Protein 2MXQ (pdb70)

InterPro domains:
  IPR002366 Alpha-defensin, N-terminal [PF00879] (1-51)
  IPR002366 Alpha-defensin, N-terminal [SM01418] (1-51)
  IPR006081 Alpha-defensin, C-terminal [PF00323] (66-96)
  IPR016327 Alpha-defensin [PIRSF001875] (1-97)
  IPR016327 Alpha-defensin [PTHR11876] (1-98)

Sequence (34 aa):
SCTCRRAWICRWGERHSGKCIDQKGSTYRLCCRRSCTCRRAWICRWGERHSGKCIDQKGSTYRLCCRRSCTCRRAWICRWGERHSGKCIDQKGSTYRLCCRRSCTCRRAWICRWGERHSGKCIDQKGSTYRLCCRRSCTCRRAWICRWGERHSGKCIDQKGSTYRLCCRRSCTCRRAWICRWGERHSGKCIDQKGSTYRLCCRRSCTCRRAWICRWGERHSGKCIDQKGSTYRLCCRRSCTCRRAWICRWGERHSGKCIDQKGSTYRLCCRRSCTCRRAWICRWGERHSGKCIDQKGSTYRLCCRRSCTCRRAWICRWGERHSGKCIDQKGSTYRLCCRR

B-factor: mean 36.86, std 23.29, range [0.04, 75.45]

Solvent-accessible surface area: 3123 Å² total; per-residue (Å²): 55,72,28,51,48,159,34,231,115,26,142,235,76,25,130,108,68,26,117,38,170,139,54,161,14,94,115,38,130,4,4,12,177,229

Organism: Equus caballus (NCBI:txid9796)

Secondary structure (DSSP, 8-state):
--S---SSS-SSS-B-----TTTT-SS----B--

Structure (mmCIF, N/CA/C/O backbone):
data_2MXQ
#
_entry.id   2MXQ
#
loop_
_atom_site.group_PDB
_atom_site.id
_atom_site.type_symbol
_atom_site.label_atom_id
_atom_site.label_alt_id
_atom_site.label_comp_id
_atom_site.label_asym_id
_atom_site.label_entity_id
_atom_site.label_seq_id
_atom_site.pdbx_PDB_ins_code
_atom_site.Cartn_x
_atom_site.Cartn_y
_atom_site.Cartn_z
_atom_site.occupancy
_atom_site.B_iso_or_equiv
_atom_site.auth_seq_id
_atom_site.auth_comp_id
_atom_site.auth_asym_id
_atom_site.auth_atom_id
_atom_site.pdbx_PDB_model_num
ATOM 1 N N . SER A 1 1 ? 1.329 0.000 0.000 1.00 2.00 1 SER A N 1
ATOM 2 C CA . SER A 1 1 ? 2.094 0.002 -1.242 1.00 34.22 1 SER A CA 1
ATOM 3 C C . SER A 1 1 ? 1.216 -0.406 -2.421 1.00 35.32 1 SER A C 1
ATOM 4 O O . SER A 1 1 ? 1.711 -0.868 -3.449 1.00 45.00 1 SER A O 1
ATOM 12 N N . CYS A 1 2 ? -0.093 -0.233 -2.264 1.00 45.21 2 CYS A N 1
ATOM 13 C CA . CYS A 1 2 ? -1.042 -0.583 -3.314 1.00 10.44 2 CYS A CA 1
ATOM 14 C C . CYS A 1 2 ? -2.102 0.504 -3.472 1.00 60.43 2 CYS A C 1
ATOM 15 O O . CYS A 1 2 ? -3.126 0.298 -4.125 1.00 43.03 2 CYS A O 1
ATOM 22 N N . THR A 1 3 ? -1.849 1.662 -2.870 1.00 73.24 3 THR A N 1
ATOM 23 C CA . THR A 1 3 ? -2.781 2.780 -2.944 1.00 3.44 3 THR A CA 1
ATOM 24 C C . THR A 1 3 ? -2.090 4.095 -2.598 1.00 30.52 3 THR A C 1
ATOM 25 O O . THR A 1 3 ? -2.163 4.566 -1.463 1.00 10.33 3 THR A O 1
ATOM 36 N N . CYS A 1 4 ? -1.420 4.683 -3.583 1.00 61.51 4 CYS A N 1
ATOM 37 C CA . CYS A 1 4 ? -0.716 5.943 -3.384 1.00 3.33 4 CYS A CA 1
ATOM 38 C C . CYS A 1 4 ? -1.676 7.036 -2.921 1.00 61.54 4 CYS A C 1
ATOM 39 O O . CYS A 1 4 ? -2.364 7.655 -3.732 1.00 51.45 4 CYS A O 1
ATOM 46 N N . ARG A 1 5 ? -1.716 7.265 -1.613 1.00 50.40 5 ARG A N 1
ATOM 47 C CA . ARG A 1 5 ? -2.592 8.282 -1.042 1.00 61.54 5 ARG A CA 1
ATOM 48 C C . ARG A 1 5 ? -1.858 9.099 0.017 1.00 74.01 5 ARG A C 1
ATOM 49 O O . ARG A 1 5 ? -0.887 8.633 0.612 1.00 65.11 5 ARG A O 1
ATOM 70 N N . ARG A 1 6 ? -2.330 10.320 0.246 1.00 12.04 6 ARG A N 1
ATOM 71 C CA . ARG A 1 6 ? -1.718 11.203 1.232 1.00 33.22 6 ARG A CA 1
ATOM 72 C C . ARG A 1 6 ? -2.720 11.580 2.320 1.00 42.53 6 ARG A C 1
ATOM 73 O O . ARG A 1 6 ? -3.548 12.471 2.132 1.00 11.12 6 ARG A O 1
ATOM 94 N N . ALA A 1 7 ? -2.638 10.896 3.456 1.00 5.51 7 ALA A N 1
ATOM 95 C CA . ALA A 1 7 ? -3.535 11.161 4.574 1.00 51.03 7 ALA A CA 1
ATOM 96 C C . ALA A 1 7 ? -3.112 10.381 5.814 1.00 73.01 7 ALA A C 1
ATOM 97 O O . ALA A 1 7 ? -2.496 9.320 5.711 1.00 13.22 7 ALA A O 1
ATOM 104 N N . TRP A 1 8 ? -3.446 10.913 6.984 1.00 52.21 8 TRP A N 1
ATOM 105 C CA . TRP A 1 8 ? -3.100 10.266 8.244 1.00 1.24 8 TRP A CA 1
ATOM 106 C C . TRP A 1 8 ? -3.718 8.875 8.330 1.00 10.10 8 TRP A C 1
ATOM 107 O O . TRP A 1 8 ? -3.261 8.030 9.100 1.00 72.41 8 TRP A O 1
ATOM 128 N N . ILE A 1 9 ? -4.758 8.644 7.536 1.00 42.44 9 ILE A N 1
ATOM 129 C CA . ILE A 1 9 ? -5.437 7.355 7.522 1.00 64.42 9 ILE A CA 1
ATOM 130 C C . ILE A 1 9 ? -5.410 6.734 6.129 1.00 1.21 9 ILE A C 1
ATOM 131 O O . ILE A 1 9 ? -4.898 7.331 5.181 1.00 14.02 9 ILE A O 1
ATOM 147 N N . CYS A 1 10 ? -5.966 5.533 6.012 1.00 63.12 10 CYS A N 1
ATOM 148 C CA . CYS A 1 10 ? -6.008 4.831 4.735 1.00 63.41 10 CYS A CA 1
ATOM 149 C C . CYS A 1 10 ? -7.422 4.349 4.425 1.00 32.13 10 CYS A C 1
ATOM 150 O O . CYS A 1 10 ? -8.379 4.722 5.105 1.00 43.35 10 CYS A O 1
ATOM 157 N N . ARG A 1 11 ? -7.546 3.518 3.396 1.00 71.42 11 ARG A N 1
ATOM 158 C CA . ARG A 1 11 ? -8.843 2.985 2.995 1.00 0.44 11 ARG A CA 1
ATOM 159 C C . ARG A 1 11 ? -9.507 2.244 4.152 1.00 11.20 11 ARG A C 1
ATOM 160 O O . ARG A 1 11 ? -10.448 2.747 4.766 1.00 50.42 11 ARG A O 1
ATOM 181 N N . TRP A 1 12 ? -9.011 1.047 4.443 1.00 73.03 12 TRP A N 1
ATOM 182 C CA . TRP A 1 12 ? -9.557 0.236 5.525 1.00 11.23 12 TRP A CA 1
ATOM 183 C C . TRP A 1 12 ? -8.629 -0.928 5.855 1.00 1.52 12 TRP A C 1
ATOM 184 O O . TRP A 1 12 ? -8.411 -1.813 5.030 1.00 73.42 12 TRP A O 1
ATOM 205 N N . GLY A 1 13 ? -8.084 -0.919 7.068 1.00 21.20 13 GLY A N 1
ATOM 206 C CA . GLY A 1 13 ? -7.185 -1.980 7.485 1.00 54.22 13 GLY A CA 1
ATOM 207 C C . GLY A 1 13 ? -6.059 -2.208 6.496 1.00 12.51 13 GLY A C 1
ATOM 208 O O . GLY A 1 13 ? -5.533 -3.315 6.390 1.00 50.31 13 GLY A O 1
ATOM 212 N N . GLU A 1 14 ? -5.690 -1.157 5.770 1.00 61.12 14 GLU A N 1
ATOM 213 C CA . GLU A 1 14 ? -4.620 -1.250 4.783 1.00 54.41 14 GLU A CA 1
ATOM 214 C C . GLU A 1 14 ? -3.287 -1.566 5.454 1.00 61.42 14 GLU A C 1
ATOM 215 O O . GLU A 1 14 ? -3.125 -1.375 6.659 1.00 14.51 14 GLU A O 1
ATOM 227 N N . ARG A 1 15 ? -2.335 -2.053 4.664 1.00 20.14 15 ARG A N 1
ATOM 228 C CA . ARG A 1 15 ? -1.016 -2.398 5.181 1.00 33.53 15 ARG A CA 1
ATOM 229 C C . ARG A 1 15 ? 0.069 -1.574 4.496 1.00 4.32 15 ARG A C 1
ATOM 230 O O . ARG A 1 15 ? 0.144 -1.524 3.268 1.00 21.20 15 ARG A O 1
ATOM 251 N N . HIS A 1 16 ? 0.909 -0.927 5.299 1.00 40.04 16 HIS A N 1
ATOM 252 C CA . HIS A 1 16 ? 1.991 -0.104 4.770 1.00 70.03 16 HIS A CA 1
ATOM 253 C C . HIS A 1 16 ? 3.101 -0.974 4.188 1.00 73.34 16 HIS A C 1
ATOM 254 O O . HIS A 1 16 ? 3.418 -2.035 4.726 1.00 41.21 16 HIS A O 1
ATOM 268 N N . SER A 1 17 ? 3.686 -0.519 3.085 1.00 43.14 17 SER A N 1
ATOM 269 C CA . SER A 1 17 ? 4.757 -1.258 2.427 1.00 63.22 17 SER A CA 1
ATOM 270 C C . SER A 1 17 ? 5.598 -0.333 1.551 1.00 35.43 17 SER A C 1
ATOM 271 O O . SER A 1 17 ? 6.246 -0.777 0.605 1.00 44.53 17 SER A O 1
ATOM 279 N N . GLY A 1 18 ? 5.580 0.956 1.876 1.00 72.03 18 GLY A N 1
ATOM 280 C CA . GLY A 1 18 ? 6.343 1.924 1.110 1.00 41.11 18 GLY A CA 1
ATOM 281 C C . GLY A 1 18 ? 5.464 2.787 0.226 1.00 23.02 18 GLY A C 1
ATOM 282 O O . GLY A 1 18 ? 4.287 2.488 0.026 1.00 31.34 18 GLY A O 1
ATOM 286 N N . LYS A 1 19 ? 6.036 3.863 -0.304 1.00 21.12 19 LYS A N 1
ATOM 287 C CA . LYS A 1 19 ? 5.298 4.773 -1.171 1.00 11.51 19 LYS A CA 1
ATOM 288 C C . LYS A 1 19 ? 5.604 4.495 -2.639 1.00 60.21 19 LYS A C 1
ATOM 289 O O . LYS A 1 19 ? 6.423 3.633 -2.960 1.00 74.24 19 LYS A O 1
ATOM 308 N N . CYS A 1 20 ? 4.943 5.230 -3.527 1.00 12.35 20 CYS A N 1
ATOM 309 C CA . CYS A 1 20 ? 5.144 5.064 -4.961 1.00 25.53 20 CYS A CA 1
ATOM 310 C C . CYS A 1 20 ? 5.915 6.245 -5.543 1.00 24.04 20 CYS A C 1
ATOM 311 O O . CYS A 1 20 ? 6.339 7.142 -4.813 1.00 52.55 20 CYS A O 1
ATOM 318 N N . ILE A 1 21 ? 6.093 6.237 -6.859 1.00 40.53 21 ILE A N 1
ATOM 319 C CA . ILE A 1 21 ? 6.811 7.308 -7.539 1.00 2.51 21 ILE A CA 1
ATOM 320 C C . ILE A 1 21 ? 5.889 8.079 -8.478 1.00 3.13 21 ILE A C 1
ATOM 321 O O . ILE A 1 21 ? 5.993 7.964 -9.699 1.00 73.51 21 ILE A O 1
ATOM 337 N N . ASP A 1 22 ? 4.989 8.867 -7.899 1.00 63.43 22 ASP A N 1
ATOM 338 C CA . ASP A 1 22 ? 4.050 9.660 -8.684 1.00 62.42 22 ASP A CA 1
ATOM 339 C C . ASP A 1 22 ? 3.748 10.985 -7.992 1.00 54.25 22 ASP A C 1
ATOM 340 O O . ASP A 1 22 ? 3.690 12.032 -8.636 1.00 55.34 22 ASP A O 1
ATOM 349 N N . GLN A 1 23 ? 3.555 10.931 -6.679 1.00 30.24 23 GLN A N 1
ATOM 350 C CA . GLN A 1 23 ? 3.257 12.127 -5.901 1.00 15.44 23 GLN A CA 1
ATOM 351 C C . GLN A 1 23 ? 4.385 12.437 -4.923 1.00 24.42 23 GLN A C 1
ATOM 352 O O . GLN A 1 23 ? 4.369 13.463 -4.244 1.00 3.43 23 GLN A O 1
ATOM 366 N N . LYS A 1 24 ? 5.365 11.541 -4.856 1.00 0.53 24 LYS A N 1
ATOM 367 C CA . LYS A 1 24 ? 6.503 11.718 -3.962 1.00 25.01 24 LYS A CA 1
ATOM 368 C C . LYS A 1 24 ? 6.051 11.753 -2.506 1.00 4.05 24 LYS A C 1
ATOM 369 O O . LYS A 1 24 ? 5.543 12.766 -2.027 1.00 42.35 24 LYS A O 1
ATOM 388 N N . GLY A 1 25 ? 6.241 10.639 -1.804 1.00 45.34 25 GLY A N 1
ATOM 389 C CA . GLY A 1 25 ? 5.849 10.565 -0.409 1.00 71.03 25 GLY A CA 1
ATOM 390 C C . GLY A 1 25 ? 6.685 11.467 0.477 1.00 32.11 25 GLY A C 1
ATOM 391 O O . GLY A 1 25 ? 7.703 11.042 1.023 1.00 33.51 25 GLY A O 1
ATOM 395 N N . SER A 1 26 ? 6.256 12.717 0.619 1.00 34.24 26 SER A N 1
ATOM 396 C CA . SER A 1 26 ? 6.975 13.683 1.441 1.00 12.03 26 SER A CA 1
ATOM 397 C C . SER A 1 26 ? 6.986 13.250 2.904 1.00 11.23 26 SER A C 1
ATOM 398 O O . SER A 1 26 ? 7.866 13.638 3.673 1.00 44.31 26 SER A O 1
ATOM 406 N N . THR A 1 27 ? 6.000 12.443 3.284 1.00 63.45 27 THR A N 1
ATOM 407 C CA . THR A 1 27 ? 5.894 11.957 4.654 1.00 44.05 27 THR A CA 1
ATOM 408 C C . THR A 1 27 ? 4.743 10.968 4.799 1.00 43.20 27 THR A C 1
ATOM 409 O O . THR A 1 27 ? 4.904 9.896 5.382 1.00 75.42 27 THR A O 1
ATOM 420 N N . TYR A 1 28 ? 3.584 11.335 4.265 1.00 14.24 28 TYR A N 1
ATOM 421 C CA . TYR A 1 28 ? 2.405 10.480 4.338 1.00 55.44 28 TYR A CA 1
ATOM 422 C C . TYR A 1 28 ? 2.736 9.057 3.901 1.00 63.32 28 TYR A C 1
ATOM 423 O O . TYR A 1 28 ? 3.068 8.813 2.740 1.00 33.25 28 TYR A O 1
ATOM 441 N N . ARG A 1 29 ? 2.644 8.120 4.839 1.00 13.22 29 ARG A N 1
ATOM 442 C CA . ARG A 1 29 ? 2.934 6.720 4.553 1.00 41.51 29 ARG A CA 1
ATOM 443 C C . ARG A 1 29 ? 1.834 6.101 3.696 1.00 12.21 29 ARG A C 1
ATOM 444 O O . ARG A 1 29 ? 0.650 6.197 4.022 1.00 11.41 29 ARG A O 1
ATOM 465 N N . LEU A 1 30 ? 2.232 5.466 2.599 1.00 1.23 30 LEU A N 1
ATOM 466 C CA . LEU A 1 30 ? 1.280 4.831 1.695 1.00 42.14 30 LEU A CA 1
ATOM 467 C C . LEU A 1 30 ? 0.479 3.753 2.417 1.00 61.54 30 LEU A C 1
ATOM 468 O O . LEU A 1 30 ? 0.553 3.623 3.639 1.00 54.00 30 LEU A O 1
ATOM 484 N N . CYS A 1 31 ? -0.285 2.979 1.652 1.00 25.35 31 CYS A N 1
ATOM 485 C CA . CYS A 1 31 ? -1.098 1.909 2.218 1.00 54.52 31 CYS A CA 1
ATOM 486 C C . CYS A 1 31 ? -1.556 0.941 1.131 1.00 52.43 31 CYS A C 1
ATOM 487 O O . CYS A 1 31 ? -1.881 1.351 0.016 1.00 61.13 31 CYS A O 1
ATOM 494 N N . CYS A 1 32 ? -1.580 -0.345 1.463 1.00 3.13 32 CYS A N 1
ATOM 495 C CA . CYS A 1 32 ? -1.997 -1.372 0.517 1.00 30.41 32 CYS A CA 1
ATOM 496 C C . CYS A 1 32 ? -3.329 -1.988 0.935 1.00 32.23 32 CYS A C 1
ATOM 497 O O . CYS A 1 32 ? -3.591 -2.179 2.123 1.00 10.31 32 CYS A O 1
ATOM 504 N N . ARG A 1 33 ? -4.167 -2.297 -0.049 1.00 62.21 33 ARG A N 1
ATOM 505 C CA . ARG A 1 33 ? -5.472 -2.890 0.216 1.00 21.31 33 ARG A CA 1
ATOM 506 C C . ARG A 1 33 ? -5.497 -4.358 -0.201 1.00 0.12 33 ARG A C 1
ATOM 507 O O . ARG A 1 33 ? -5.698 -4.677 -1.373 1.00 32.23 33 ARG A O 1
ATOM 528 N N . ARG A 1 34 ? -5.291 -5.246 0.766 1.00 22.01 34 ARG A N 1
ATOM 529 C CA . ARG A 1 34 ? -5.288 -6.679 0.499 1.00 20.32 34 ARG A CA 1
ATOM 530 C C . ARG A 1 34 ? -6.681 -7.162 0.106 1.00 12.13 34 ARG A C 1
ATOM 531 O O . ARG A 1 34 ? -6.886 -8.346 -0.161 1.00 30.00 34 ARG A O 1
ATOM 552 N N . SER A 1 1 ? 2.079 -1.692 -0.617 1.00 21.31 1 SER A N 2
ATOM 553 C CA . SER A 1 1 ? 1.462 -0.454 -1.077 1.00 42.24 1 SER A CA 2
ATOM 554 C C . SER A 1 1 ? 0.607 -0.701 -2.316 1.00 50.14 1 SER A C 2
ATOM 555 O O . SER A 1 1 ? 1.121 -1.041 -3.382 1.00 60.34 1 SER A O 2
ATOM 563 N N . CYS A 1 2 ? -0.702 -0.527 -2.168 1.00 50.02 2 CYS A N 2
ATOM 564 C CA . CYS A 1 2 ? -1.631 -0.731 -3.273 1.00 40.22 2 CYS A CA 2
ATOM 565 C C . CYS A 1 2 ? -2.581 0.456 -3.411 1.00 63.43 2 CYS A C 2
ATOM 566 O O . CYS A 1 2 ? -3.717 0.307 -3.861 1.00 74.03 2 CYS A O 2
ATOM 573 N N . THR A 1 3 ? -2.107 1.635 -3.021 1.00 24.31 3 THR A N 2
ATOM 574 C CA . THR A 1 3 ? -2.912 2.847 -3.100 1.00 34.41 3 THR A CA 2
ATOM 575 C C . THR A 1 3 ? -2.038 4.093 -3.033 1.00 10.50 3 THR A C 2
ATOM 576 O O . THR A 1 3 ? -1.854 4.679 -1.965 1.00 62.43 3 THR A O 2
ATOM 587 N N . CYS A 1 4 ? -1.501 4.496 -4.180 1.00 15.41 4 CYS A N 2
ATOM 588 C CA . CYS A 1 4 ? -0.646 5.675 -4.252 1.00 71.24 4 CYS A CA 2
ATOM 589 C C . CYS A 1 4 ? -1.447 6.946 -3.985 1.00 73.24 4 CYS A C 2
ATOM 590 O O . CYS A 1 4 ? -1.943 7.585 -4.913 1.00 12.50 4 CYS A O 2
ATOM 597 N N . ARG A 1 5 ? -1.569 7.305 -2.712 1.00 11.23 5 ARG A N 2
ATOM 598 C CA . ARG A 1 5 ? -2.310 8.499 -2.322 1.00 74.42 5 ARG A CA 2
ATOM 599 C C . ARG A 1 5 ? -1.606 9.228 -1.182 1.00 33.14 5 ARG A C 2
ATOM 600 O O . ARG A 1 5 ? -0.633 8.727 -0.619 1.00 5.01 5 ARG A O 2
ATOM 621 N N . ARG A 1 6 ? -2.105 10.413 -0.847 1.00 14.14 6 ARG A N 2
ATOM 622 C CA . ARG A 1 6 ? -1.523 11.212 0.225 1.00 33.11 6 ARG A CA 2
ATOM 623 C C . ARG A 1 6 ? -2.572 11.552 1.281 1.00 64.05 6 ARG A C 2
ATOM 624 O O . ARG A 1 6 ? -3.518 12.292 1.014 1.00 61.12 6 ARG A O 2
ATOM 645 N N . ALA A 1 7 ? -2.396 11.006 2.479 1.00 23.33 7 ALA A N 2
ATOM 646 C CA . ALA A 1 7 ? -3.325 11.252 3.575 1.00 40.21 7 ALA A CA 2
ATOM 647 C C . ALA A 1 7 ? -2.877 10.539 4.846 1.00 61.42 7 ALA A C 2
ATOM 648 O O . ALA A 1 7 ? -2.346 9.429 4.792 1.00 51.34 7 ALA A O 2
ATOM 655 N N . TRP A 1 8 ? -3.093 11.182 5.987 1.00 14.02 8 TRP A N 2
ATOM 656 C CA . TRP A 1 8 ? -2.711 10.608 7.272 1.00 5.13 8 TRP A CA 2
ATOM 657 C C . TRP A 1 8 ? -3.411 9.274 7.503 1.00 70.41 8 TRP A C 2
ATOM 658 O O . TRP A 1 8 ? -2.966 8.461 8.314 1.00 62.34 8 TRP A O 2
ATOM 679 N N . ILE A 1 9 ? -4.508 9.054 6.786 1.00 41.42 9 ILE A N 2
ATOM 680 C CA . ILE A 1 9 ? -5.268 7.817 6.912 1.00 12.34 9 ILE A CA 2
ATOM 681 C C . ILE A 1 9 ? -5.237 7.018 5.614 1.00 33.22 9 ILE A C 2
ATOM 682 O O . ILE A 1 9 ? -4.670 7.458 4.614 1.00 1.51 9 ILE A O 2
ATOM 698 N N . CYS A 1 10 ? -5.853 5.840 5.636 1.00 2.41 10 CYS A N 2
ATOM 699 C CA . CYS A 1 10 ? -5.898 4.979 4.461 1.00 20.52 10 CYS A CA 2
ATOM 700 C C . CYS A 1 10 ? -7.324 4.509 4.185 1.00 5.04 10 CYS A C 2
ATOM 701 O O . CYS A 1 10 ? -8.278 5.002 4.787 1.00 43.30 10 CYS A O 2
ATOM 708 N N . ARG A 1 11 ? -7.460 3.553 3.272 1.00 25.04 11 ARG A N 2
ATOM 709 C CA . ARG A 1 11 ? -8.768 3.017 2.916 1.00 2.30 11 ARG A CA 2
ATOM 710 C C . ARG A 1 11 ? -9.504 2.513 4.1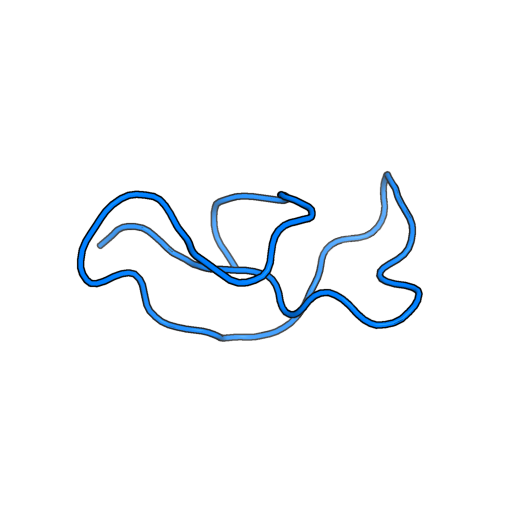54 1.00 53.23 11 ARG A C 2
ATOM 711 O O . ARG A 1 11 ? -10.401 3.181 4.669 1.00 73.41 11 ARG A O 2
ATOM 732 N N . TRP A 1 12 ? -9.120 1.333 4.624 1.00 23.53 12 TRP A N 2
ATOM 733 C CA . TRP A 1 12 ? -9.744 0.739 5.801 1.00 31.22 12 TRP A CA 2
ATOM 734 C C . TRP A 1 12 ? -9.124 -0.617 6.121 1.00 72.02 12 TRP A C 2
ATOM 735 O O . TRP A 1 12 ? -9.086 -1.508 5.273 1.00 1.12 12 TRP A O 2
ATOM 756 N N . GLY A 1 13 ? -8.639 -0.767 7.350 1.00 53.32 13 GLY A N 2
ATOM 757 C CA . GLY A 1 13 ? -8.028 -2.018 7.759 1.00 43.52 13 GLY A CA 2
ATOM 758 C C . GLY A 1 13 ? -6.970 -2.492 6.782 1.00 20.23 13 GLY A C 2
ATOM 759 O O . GLY A 1 13 ? -6.825 -3.692 6.551 1.00 45.15 13 GLY A O 2
ATOM 763 N N . GLU A 1 14 ? -6.231 -1.548 6.207 1.00 30.45 14 GLU A N 2
ATOM 764 C CA . GLU A 1 14 ? -5.183 -1.878 5.248 1.00 12.24 14 GLU A CA 2
ATOM 765 C C . GLU A 1 14 ? -3.828 -1.990 5.941 1.00 42.45 14 GLU A C 2
ATOM 766 O O . GLU A 1 14 ? -3.717 -1.782 7.149 1.00 40.31 14 GLU A O 2
ATOM 778 N N . ARG A 1 15 ? -2.800 -2.320 5.166 1.00 42.04 15 ARG A N 2
ATOM 779 C CA . ARG A 1 15 ? -1.452 -2.461 5.703 1.00 31.54 15 ARG A CA 2
ATOM 780 C C . ARG A 1 15 ? -0.522 -1.399 5.125 1.00 23.31 15 ARG A C 2
ATOM 781 O O . ARG A 1 15 ? -0.922 -0.606 4.273 1.00 51.50 15 ARG A O 2
ATOM 802 N N . HIS A 1 16 ? 0.722 -1.390 5.595 1.00 71.24 16 HIS A N 2
ATOM 803 C CA . HIS A 1 16 ? 1.710 -0.426 5.124 1.00 14.51 16 HIS A CA 2
ATOM 804 C C . HIS A 1 16 ? 2.843 -1.127 4.382 1.00 4.22 16 HIS A C 2
ATOM 805 O O . HIS A 1 16 ? 3.225 -2.245 4.726 1.00 30.43 16 HIS A O 2
ATOM 819 N N . SER A 1 17 ? 3.377 -0.462 3.362 1.00 21.13 17 SER A N 2
ATOM 820 C CA . SER A 1 17 ? 4.464 -1.024 2.569 1.00 41.31 17 SER A CA 2
ATOM 821 C C . SER A 1 17 ? 5.078 0.037 1.661 1.00 5.51 17 SER A C 2
ATOM 822 O O . SER A 1 17 ? 4.698 0.172 0.499 1.00 12.40 17 SER A O 2
ATOM 830 N N . GLY A 1 18 ? 6.033 0.789 2.202 1.00 53.44 18 GLY A N 2
ATOM 831 C CA . GLY A 1 18 ? 6.685 1.829 1.428 1.00 42.43 18 GLY A CA 2
ATOM 832 C C . GLY A 1 18 ? 5.739 2.952 1.052 1.00 51.24 18 GLY A C 2
ATOM 833 O O . GLY A 1 18 ? 4.621 3.030 1.561 1.00 31.53 18 GLY A O 2
ATOM 837 N N . LYS A 1 19 ? 6.187 3.827 0.158 1.00 43.14 19 LYS A N 2
ATOM 838 C CA . LYS A 1 19 ? 5.374 4.952 -0.287 1.00 53.40 19 LYS A CA 2
ATOM 839 C C . LYS A 1 19 ? 5.343 5.033 -1.810 1.00 14.11 19 LYS A C 2
ATOM 840 O O . LYS A 1 19 ? 5.791 4.117 -2.500 1.00 32.23 19 LYS A O 2
ATOM 859 N N . CYS A 1 20 ? 4.812 6.135 -2.329 1.00 2.52 20 CYS A N 2
ATOM 860 C CA . CYS A 1 20 ? 4.723 6.337 -3.770 1.00 25.11 20 CYS A CA 2
ATOM 861 C C . CYS A 1 20 ? 6.088 6.688 -4.355 1.00 64.21 20 CYS A C 2
ATOM 862 O O . CYS A 1 20 ? 6.985 7.135 -3.640 1.00 2.42 20 CYS A O 2
ATOM 869 N N . ILE A 1 21 ? 6.237 6.482 -5.659 1.00 64.42 21 ILE A N 2
ATOM 870 C CA . ILE A 1 21 ? 7.492 6.777 -6.340 1.00 53.35 21 ILE A CA 2
ATOM 871 C C . ILE A 1 21 ? 7.348 7.989 -7.256 1.00 31.54 21 ILE A C 2
ATOM 872 O O . ILE A 1 21 ? 8.337 8.626 -7.619 1.00 33.22 21 ILE A O 2
ATOM 888 N N . ASP A 1 22 ? 6.110 8.302 -7.623 1.00 64.42 22 ASP A N 2
ATOM 889 C CA . ASP A 1 22 ? 5.836 9.439 -8.494 1.00 30.11 22 ASP A CA 2
ATOM 890 C C . ASP A 1 22 ? 5.488 10.678 -7.675 1.00 43.44 22 ASP A C 2
ATOM 891 O O . ASP A 1 22 ? 6.053 11.751 -7.887 1.00 53.33 22 ASP A O 2
ATOM 900 N N . GLN A 1 23 ? 4.556 10.522 -6.742 1.00 14.25 23 GLN A N 2
ATOM 901 C CA . GLN A 1 23 ? 4.132 11.630 -5.893 1.00 71.30 23 GLN A CA 2
ATOM 902 C C . GLN A 1 23 ? 5.311 12.199 -5.111 1.00 64.51 23 GLN A C 2
ATOM 903 O O . GLN A 1 23 ? 5.841 13.257 -5.449 1.00 2.55 23 GLN A O 2
ATOM 917 N N . LYS A 1 24 ? 5.718 11.489 -4.064 1.00 62.21 24 LYS A N 2
ATOM 918 C CA . LYS A 1 24 ? 6.836 11.921 -3.234 1.00 12.45 24 LYS A CA 2
ATOM 919 C C . LYS A 1 24 ? 7.070 10.945 -2.086 1.00 24.25 24 LYS A C 2
ATOM 920 O O . LYS A 1 24 ? 8.018 10.160 -2.109 1.00 53.10 24 LYS A O 2
ATOM 939 N N . GLY A 1 25 ? 6.200 10.998 -1.082 1.00 31.13 25 GLY A N 2
ATOM 940 C CA . GLY A 1 25 ? 6.330 10.112 0.060 1.00 34.13 25 GLY A CA 2
ATOM 941 C C . GLY A 1 25 ? 7.088 10.751 1.207 1.00 60.14 25 GLY A C 2
ATOM 942 O O . GLY A 1 25 ? 7.584 10.058 2.095 1.00 72.42 25 GLY A O 2
ATOM 946 N N . SER A 1 26 ? 7.180 12.077 1.187 1.00 23.31 26 SER A N 2
ATOM 947 C CA . SER A 1 26 ? 7.889 12.809 2.230 1.00 12.11 26 SER A CA 2
ATOM 948 C C . SER A 1 26 ? 7.294 12.511 3.603 1.00 13.30 26 SER A C 2
ATOM 949 O O . SER A 1 26 ? 7.963 12.650 4.627 1.00 3.12 26 SER A O 2
ATOM 957 N N . THR A 1 27 ? 6.029 12.101 3.617 1.00 62.34 27 THR A N 2
ATOM 958 C CA . THR A 1 27 ? 5.342 11.784 4.862 1.00 12.10 27 THR A CA 2
ATOM 959 C C . THR A 1 27 ? 4.269 10.723 4.644 1.00 52.54 27 THR A C 2
ATOM 960 O O . THR A 1 27 ? 4.424 9.575 5.059 1.00 13.05 27 THR A O 2
ATOM 971 N N . TYR A 1 28 ? 3.182 11.115 3.988 1.00 33.14 28 TYR A N 2
ATOM 972 C CA . TYR A 1 28 ? 2.082 10.197 3.716 1.00 14.42 28 TYR A CA 2
ATOM 973 C C . TYR A 1 28 ? 2.602 8.867 3.180 1.00 13.12 28 TYR A C 2
ATOM 974 O O . TYR A 1 28 ? 3.189 8.807 2.100 1.00 54.34 28 TYR A O 2
ATOM 992 N N . ARG A 1 29 ? 2.381 7.802 3.944 1.00 41.10 29 ARG A N 2
ATOM 993 C CA . ARG A 1 29 ? 2.827 6.472 3.548 1.00 62.04 29 ARG A CA 2
ATOM 994 C C . ARG A 1 29 ? 1.700 5.701 2.866 1.00 3.22 29 ARG A C 2
ATOM 995 O O . ARG A 1 29 ? 0.581 5.637 3.376 1.00 53.22 29 ARG A O 2
ATOM 1016 N N . LEU A 1 30 ? 2.003 5.118 1.712 1.00 64.12 30 LEU A N 2
ATOM 1017 C CA . LEU A 1 30 ? 1.016 4.351 0.959 1.00 1.45 30 LEU A CA 2
ATOM 1018 C C . LEU A 1 30 ? 0.378 3.278 1.835 1.00 61.41 30 LEU A C 2
ATOM 1019 O O . LEU A 1 30 ? 0.851 2.998 2.937 1.00 10.00 30 LEU A O 2
ATOM 1035 N N . CYS A 1 31 ? -0.697 2.677 1.336 1.00 13.04 31 CYS A N 2
ATOM 1036 C CA . CYS A 1 31 ? -1.400 1.632 2.071 1.00 0.23 31 CYS A CA 2
ATOM 1037 C C . CYS A 1 31 ? -1.990 0.599 1.116 1.00 34.34 31 CYS A C 2
ATOM 1038 O O . CYS A 1 31 ? -2.679 0.946 0.156 1.00 31.15 31 CYS A O 2
ATOM 1045 N N . CYS A 1 32 ? -1.716 -0.673 1.387 1.00 72.13 32 CYS A N 2
ATOM 1046 C CA . CYS A 1 32 ? -2.219 -1.758 0.553 1.00 21.21 32 CYS A CA 2
ATOM 1047 C C . CYS A 1 32 ? -3.350 -2.504 1.255 1.00 72.11 32 CYS A C 2
ATOM 1048 O O . CYS A 1 32 ? -3.324 -2.690 2.472 1.00 64.44 32 CYS A O 2
ATOM 1055 N N . ARG A 1 33 ? -4.342 -2.928 0.479 1.00 34.42 33 ARG A N 2
ATOM 1056 C CA . ARG A 1 33 ? -5.483 -3.653 1.026 1.00 54.11 33 ARG A CA 2
ATOM 1057 C C . ARG A 1 33 ? -5.756 -4.922 0.224 1.00 33.10 33 ARG A C 2
ATOM 1058 O O . ARG A 1 33 ? -6.261 -4.863 -0.897 1.00 62.24 33 ARG A O 2
ATOM 1079 N N . ARG A 1 34 ? -5.419 -6.068 0.807 1.00 41.13 34 ARG A N 2
ATOM 1080 C CA . ARG A 1 34 ? -5.626 -7.351 0.146 1.00 1.10 34 ARG A CA 2
ATOM 1081 C C . ARG A 1 34 ? -5.758 -8.475 1.170 1.00 51.42 34 ARG A C 2
ATOM 1082 O O . ARG A 1 34 ? -6.748 -9.207 1.178 1.00 64.02 34 ARG A O 2
ATOM 1103 N N . SER A 1 1 ? -6.139 -0.195 -3.286 1.00 73.11 1 SER A N 3
ATOM 1104 C CA . SER A 1 1 ? -4.964 -1.024 -3.045 1.00 1.23 1 SER A CA 3
ATOM 1105 C C . SER A 1 1 ? -3.693 -0.308 -3.493 1.00 33.02 1 SER A C 3
ATOM 1106 O O . SER A 1 1 ? -3.489 -0.067 -4.683 1.00 14.41 1 SER A O 3
ATOM 1114 N N . CYS A 1 2 ? -2.841 0.029 -2.531 1.00 11.14 2 CYS A N 3
ATOM 1115 C CA . CYS A 1 2 ? -1.590 0.718 -2.823 1.00 61.33 2 CYS A CA 3
ATOM 1116 C C . CYS A 1 2 ? -1.852 2.051 -3.518 1.00 33.03 2 CYS A C 3
ATOM 1117 O O . CYS A 1 2 ? -1.029 2.530 -4.299 1.00 14.23 2 CYS A O 3
ATOM 1124 N N . THR A 1 3 ? -3.005 2.646 -3.228 1.00 10.44 3 THR A N 3
ATOM 1125 C CA . THR A 1 3 ? -3.377 3.923 -3.824 1.00 11.13 3 THR A CA 3
ATOM 1126 C C . THR A 1 3 ? -2.267 4.954 -3.654 1.00 23.41 3 THR A C 3
ATOM 1127 O O . THR A 1 3 ? -1.814 5.215 -2.539 1.00 44.32 3 THR A O 3
ATOM 1138 N N . CYS A 1 4 ? -1.832 5.537 -4.766 1.00 31.11 4 CYS A N 3
ATOM 1139 C CA . CYS A 1 4 ? -0.774 6.540 -4.741 1.00 33.12 4 CYS A CA 3
ATOM 1140 C C . CYS A 1 4 ? -1.308 7.881 -4.247 1.00 54.53 4 CYS A C 3
ATOM 1141 O O . CYS A 1 4 ? -1.326 8.865 -4.988 1.00 71.42 4 CYS A O 3
ATOM 1148 N N . ARG A 1 5 ? -1.743 7.913 -2.992 1.00 5.54 5 ARG A N 3
ATOM 1149 C CA . ARG A 1 5 ? -2.278 9.133 -2.399 1.00 42.32 5 ARG A CA 3
ATOM 1150 C C . ARG A 1 5 ? -1.401 9.606 -1.243 1.00 53.32 5 ARG A C 3
ATOM 1151 O O . ARG A 1 5 ? -0.432 8.943 -0.874 1.00 71.13 5 ARG A O 3
ATOM 1172 N N . ARG A 1 6 ? -1.749 10.757 -0.676 1.00 43.14 6 ARG A N 3
ATOM 1173 C CA . ARG A 1 6 ? -0.993 11.320 0.436 1.00 22.41 6 ARG A CA 3
ATOM 1174 C C . ARG A 1 6 ? -1.930 11.894 1.495 1.00 42.03 6 ARG A C 3
ATOM 1175 O O . ARG A 1 6 ? -2.602 12.899 1.264 1.00 64.23 6 ARG A O 3
ATOM 1196 N N . ALA A 1 7 ? -1.969 11.248 2.656 1.00 51.53 7 ALA A N 3
ATOM 1197 C CA . ALA A 1 7 ? -2.822 11.696 3.750 1.00 70.41 7 ALA A CA 3
ATOM 1198 C C . ALA A 1 7 ? -2.568 10.880 5.013 1.00 70.53 7 ALA A C 3
ATOM 1199 O O . ALA A 1 7 ? -1.778 9.935 5.004 1.00 14.22 7 ALA A O 3
ATOM 1206 N N . TRP A 1 8 ? -3.241 11.250 6.096 1.00 50.01 8 TRP A N 3
ATOM 1207 C CA . TRP A 1 8 ? -3.087 10.552 7.367 1.00 20.22 8 TRP A CA 3
ATOM 1208 C C . TRP A 1 8 ? -4.183 9.508 7.552 1.00 53.44 8 TRP A C 3
ATOM 1209 O O . TRP A 1 8 ? -4.515 9.137 8.678 1.00 75.45 8 TRP A O 3
ATOM 1230 N N . ILE A 1 9 ? -4.741 9.040 6.440 1.00 32.04 9 ILE A N 3
ATOM 1231 C CA . ILE A 1 9 ? -5.799 8.038 6.481 1.00 12.22 9 ILE A CA 3
ATOM 1232 C C . ILE A 1 9 ? -5.768 7.154 5.239 1.00 44.41 9 ILE A C 3
ATOM 1233 O O . ILE A 1 9 ? -4.931 7.338 4.354 1.00 72.00 9 ILE A O 3
ATOM 1249 N N . CYS A 1 10 ? -6.686 6.196 5.178 1.00 25.52 10 CYS A N 3
ATOM 1250 C CA . CYS A 1 10 ? -6.765 5.283 4.044 1.00 50.00 10 CYS A CA 3
ATOM 1251 C C . CYS A 1 10 ? -8.213 4.899 3.755 1.00 55.40 10 CYS A C 3
ATOM 1252 O O . CYS A 1 10 ? -9.124 5.267 4.498 1.00 42.13 10 CYS A O 3
ATOM 1259 N N . ARG A 1 11 ? -8.418 4.158 2.671 1.00 34.12 11 ARG A N 3
ATOM 1260 C CA . ARG A 1 11 ? -9.755 3.725 2.283 1.00 14.13 11 ARG A CA 3
ATOM 1261 C C . ARG A 1 11 ? -10.475 3.064 3.456 1.00 45.33 11 ARG A C 3
ATOM 1262 O O . ARG A 1 11 ? -11.360 3.660 4.069 1.00 53.24 11 ARG A O 3
ATOM 1283 N N . TRP A 1 12 ? -10.088 1.831 3.761 1.00 44.21 12 TRP A N 3
ATOM 1284 C CA . TRP A 1 12 ? -10.696 1.089 4.860 1.00 41.35 12 TRP A CA 3
ATOM 1285 C C . TRP A 1 12 ? -9.957 -0.221 5.107 1.00 62.14 12 TRP A C 3
ATOM 1286 O O . TRP A 1 12 ? -9.692 -0.980 4.176 1.00 64.25 12 TRP A O 3
ATOM 1307 N N . GLY A 1 13 ? -9.627 -0.481 6.368 1.00 4.02 13 GLY A N 3
ATOM 1308 C CA . GLY A 1 13 ? -8.921 -1.701 6.714 1.00 31.01 13 GLY A CA 3
ATOM 1309 C C . GLY A 1 13 ? -7.683 -1.915 5.866 1.00 20.12 13 GLY A C 3
ATOM 1310 O O . GLY A 1 13 ? -7.364 -3.045 5.497 1.00 11.31 13 GLY A O 3
ATOM 1314 N N . GLU A 1 14 ? -6.985 -0.827 5.556 1.00 61.24 14 GLU A N 3
ATOM 1315 C CA . GLU A 1 14 ? -5.776 -0.902 4.743 1.00 32.12 14 GLU A CA 3
ATOM 1316 C C . GLU A 1 14 ? -4.548 -1.142 5.616 1.00 1.23 14 GLU A C 3
ATOM 1317 O O . GLU A 1 14 ? -4.661 -1.329 6.828 1.00 53.31 14 GLU A O 3
ATOM 1329 N N . ARG A 1 15 ? -3.375 -1.136 4.992 1.00 41.44 15 ARG A N 3
ATOM 1330 C CA . ARG A 1 15 ? -2.125 -1.354 5.710 1.00 34.03 15 ARG A CA 3
ATOM 1331 C C . ARG A 1 15 ? -0.994 -0.535 5.096 1.00 52.15 15 ARG A C 3
ATOM 1332 O O . ARG A 1 15 ? -1.080 -0.103 3.945 1.00 32.33 15 ARG A O 3
ATOM 1353 N N . HIS A 1 16 ? 0.065 -0.324 5.870 1.00 64.01 16 HIS A N 3
ATOM 1354 C CA . HIS A 1 16 ? 1.214 0.443 5.402 1.00 40.44 16 HIS A CA 3
ATOM 1355 C C . HIS A 1 16 ? 2.137 -0.424 4.552 1.00 62.54 16 HIS A C 3
ATOM 1356 O O . HIS A 1 16 ? 2.739 -1.378 5.046 1.00 14.34 16 HIS A O 3
ATOM 1370 N N . SER A 1 17 ? 2.244 -0.088 3.270 1.00 34.10 17 SER A N 3
ATOM 1371 C CA . SER A 1 17 ? 3.090 -0.839 2.350 1.00 33.43 17 SER A CA 3
ATOM 1372 C C . SER A 1 17 ? 3.881 0.102 1.448 1.00 42.41 17 SER A C 3
ATOM 1373 O O . SER A 1 17 ? 3.623 0.194 0.248 1.00 25.44 17 SER A O 3
ATOM 1381 N N . GLY A 1 18 ? 4.847 0.802 2.035 1.00 4.03 18 GLY A N 3
ATOM 1382 C CA . GLY A 1 18 ? 5.662 1.728 1.271 1.00 44.10 18 GLY A CA 3
ATOM 1383 C C . GLY A 1 18 ? 5.017 3.093 1.136 1.00 41.01 18 GLY A C 3
ATOM 1384 O O . GLY A 1 18 ? 4.013 3.381 1.787 1.00 32.13 18 GLY A O 3
ATOM 1388 N N . LYS A 1 19 ? 5.595 3.938 0.289 1.00 64.21 19 LYS A N 3
ATOM 1389 C CA . LYS A 1 19 ? 5.072 5.281 0.070 1.00 74.22 19 LYS A CA 3
ATOM 1390 C C . LYS A 1 19 ? 5.044 5.618 -1.418 1.00 1.15 19 LYS A C 3
ATOM 1391 O O . LYS A 1 19 ? 5.386 6.731 -1.819 1.00 13.14 19 LYS A O 3
ATOM 1410 N N . CYS A 1 20 ? 4.634 4.651 -2.231 1.00 41.04 20 CYS A N 3
ATOM 1411 C CA . CYS A 1 20 ? 4.561 4.845 -3.674 1.00 54.24 20 CYS A CA 3
ATOM 1412 C C . CYS A 1 20 ? 5.901 5.318 -4.229 1.00 4.24 20 CYS A C 3
ATOM 1413 O O . CYS A 1 20 ? 6.884 5.428 -3.495 1.00 30.15 20 CYS A O 3
ATOM 1420 N N . ILE A 1 21 ? 5.933 5.597 -5.527 1.00 62.14 21 ILE A N 3
ATOM 1421 C CA . ILE A 1 21 ? 7.152 6.059 -6.179 1.00 42.33 21 ILE A CA 3
ATOM 1422 C C . ILE A 1 21 ? 6.832 6.906 -7.407 1.00 20.43 21 ILE A C 3
ATOM 1423 O O . ILE A 1 21 ? 6.955 6.444 -8.541 1.00 62.32 21 ILE A O 3
ATOM 1439 N N . ASP A 1 22 ? 6.422 8.147 -7.172 1.00 4.33 22 ASP A N 3
ATOM 1440 C CA . ASP A 1 22 ? 6.087 9.060 -8.258 1.00 42.33 22 ASP A CA 3
ATOM 1441 C C . ASP A 1 22 ? 5.868 10.475 -7.731 1.00 41.02 22 ASP A C 3
ATOM 1442 O O . ASP A 1 22 ? 6.716 11.350 -7.904 1.00 64.41 22 ASP A O 3
ATOM 1451 N N . GLN A 1 23 ? 4.725 10.691 -7.089 1.00 54.42 23 GLN A N 3
ATOM 1452 C CA . GLN A 1 23 ? 4.394 12.001 -6.539 1.00 30.41 23 GLN A CA 3
ATOM 1453 C C . GLN A 1 23 ? 5.308 12.345 -5.368 1.00 12.34 23 GLN A C 3
ATOM 1454 O O . GLN A 1 23 ? 6.292 11.653 -5.109 1.00 65.34 23 GLN A O 3
ATOM 1468 N N . LYS A 1 24 ? 4.976 13.421 -4.661 1.00 72.42 24 LYS A N 3
ATOM 1469 C CA . LYS A 1 24 ? 5.765 13.858 -3.516 1.00 43.10 24 LYS A CA 3
ATOM 1470 C C . LYS A 1 24 ? 5.188 13.309 -2.215 1.00 60.34 24 LYS A C 3
ATOM 1471 O O . LYS A 1 24 ? 4.309 12.448 -2.230 1.00 11.23 24 LYS A O 3
ATOM 1490 N N . GLY A 1 25 ? 5.688 13.813 -1.091 1.00 51.43 25 GLY A N 3
ATOM 1491 C CA . GLY A 1 25 ? 5.209 13.362 0.202 1.00 54.10 25 GLY A CA 3
ATOM 1492 C C . GLY A 1 25 ? 6.323 13.236 1.222 1.00 41.43 25 GLY A C 3
ATOM 1493 O O . GLY A 1 25 ? 7.229 12.418 1.063 1.00 2.43 25 GLY A O 3
ATOM 1497 N N . SER A 1 26 ? 6.258 14.050 2.271 1.00 51.03 26 SER A N 3
ATOM 1498 C CA . SER A 1 26 ? 7.273 14.030 3.318 1.00 55.12 26 SER A CA 3
ATOM 1499 C C . SER A 1 26 ? 7.482 12.614 3.844 1.00 24.41 26 SER A C 3
ATOM 1500 O O . SER A 1 26 ? 8.469 11.955 3.514 1.00 5.12 26 SER A O 3
ATOM 1508 N N . THR A 1 27 ? 6.546 12.149 4.666 1.00 50.52 27 THR A N 3
ATOM 1509 C CA . THR A 1 27 ? 6.627 10.812 5.240 1.00 42.33 27 THR A CA 3
ATOM 1510 C C . THR A 1 27 ? 5.333 10.039 5.016 1.00 31.53 27 THR A C 3
ATOM 1511 O O . THR A 1 27 ? 5.016 9.112 5.762 1.00 35.05 27 THR A O 3
ATOM 1522 N N . TYR A 1 28 ? 4.590 10.424 3.985 1.00 35.31 28 TYR A N 3
ATOM 1523 C CA . TYR A 1 28 ? 3.328 9.767 3.665 1.00 60.44 28 TYR A CA 3
ATOM 1524 C C . TYR A 1 28 ? 3.552 8.298 3.315 1.00 12.43 28 TYR A C 3
ATOM 1525 O O . TYR A 1 28 ? 4.683 7.868 3.090 1.00 20.23 28 TYR A O 3
ATOM 1543 N N . ARG A 1 29 ? 2.465 7.535 3.271 1.00 12.13 29 ARG A N 3
ATOM 1544 C CA . ARG A 1 29 ? 2.541 6.115 2.950 1.00 12.11 29 ARG A CA 3
ATOM 1545 C C . ARG A 1 29 ? 1.248 5.636 2.296 1.00 64.32 29 ARG A C 3
ATOM 1546 O O . ARG A 1 29 ? 0.152 5.936 2.769 1.00 14.22 29 ARG A O 3
ATOM 1567 N N . LEU A 1 30 ? 1.385 4.890 1.205 1.00 30.42 30 LEU A N 3
ATOM 1568 C CA . LEU A 1 30 ? 0.228 4.369 0.485 1.00 64.51 30 LEU A CA 3
ATOM 1569 C C . LEU A 1 30 ? -0.647 3.520 1.401 1.00 20.25 30 LEU A C 3
ATOM 1570 O O . LEU A 1 30 ? -0.398 3.427 2.604 1.00 55.10 30 LEU A O 3
ATOM 1586 N N . CYS A 1 31 ? -1.671 2.900 0.825 1.00 14.12 31 CYS A N 3
ATOM 1587 C CA . CYS A 1 31 ? -2.583 2.057 1.589 1.00 74.03 31 CYS A CA 3
ATOM 1588 C C . CYS A 1 31 ? -2.875 0.757 0.844 1.00 4.12 31 CYS A C 3
ATOM 1589 O O . CYS A 1 31 ? -3.704 0.722 -0.066 1.00 3.05 31 CYS A O 3
ATOM 1596 N N . CYS A 1 32 ? -2.187 -0.310 1.237 1.00 11.12 32 CYS A N 3
ATOM 1597 C CA . CYS A 1 32 ? -2.370 -1.612 0.608 1.00 34.45 32 CYS A CA 3
ATOM 1598 C C . CYS A 1 32 ? -2.920 -2.626 1.608 1.00 63.41 32 CYS A C 3
ATOM 1599 O O . CYS A 1 32 ? -2.604 -2.575 2.797 1.00 70.12 32 CYS A O 3
ATOM 1606 N N . ARG A 1 33 ? -3.743 -3.547 1.117 1.00 42.14 33 ARG A N 3
ATOM 1607 C CA . ARG A 1 33 ? -4.337 -4.572 1.966 1.00 22.21 33 ARG A CA 3
ATOM 1608 C C . ARG A 1 33 ? -4.156 -5.958 1.353 1.00 10.22 33 ARG A C 3
ATOM 1609 O O . ARG A 1 33 ? -5.129 -6.618 0.989 1.00 32.22 33 ARG A O 3
ATOM 1630 N N . ARG A 1 34 ? -2.905 -6.391 1.242 1.00 64.21 34 ARG A N 3
ATOM 1631 C CA . ARG A 1 34 ? -2.596 -7.697 0.672 1.00 73.15 34 ARG A CA 3
ATOM 1632 C C . ARG A 1 34 ? -3.187 -8.816 1.525 1.00 63.04 34 ARG A C 3
ATOM 1633 O O . ARG A 1 34 ? -3.140 -9.987 1.148 1.00 23.33 34 ARG A O 3
ATOM 1654 N N . SER A 1 1 ? 1.762 -2.162 -0.778 1.00 22.50 1 SER A N 4
ATOM 1655 C CA . SER A 1 1 ? 1.759 -1.056 -1.727 1.00 44.52 1 SER A CA 4
ATOM 1656 C C . SER A 1 1 ? 0.845 -1.357 -2.911 1.00 12.04 1 SER A C 4
ATOM 1657 O O . SER A 1 1 ? 1.273 -1.934 -3.910 1.00 44.05 1 SER A O 4
ATOM 1665 N N . CYS A 1 2 ? -0.418 -0.962 -2.790 1.00 32.34 2 CYS A N 4
ATOM 1666 C CA . CYS A 1 2 ? -1.396 -1.189 -3.847 1.00 65.42 2 CYS A CA 4
ATOM 1667 C C . CYS A 1 2 ? -2.331 0.008 -3.990 1.00 31.24 2 CYS A C 4
ATOM 1668 O O . CYS A 1 2 ? -3.401 -0.094 -4.591 1.00 12.44 2 CYS A O 4
ATOM 1675 N N . THR A 1 3 ? -1.920 1.143 -3.432 1.00 61.34 3 THR A N 4
ATOM 1676 C CA . THR A 1 3 ? -2.720 2.359 -3.496 1.00 12.11 3 THR A CA 4
ATOM 1677 C C . THR A 1 3 ? -1.874 3.590 -3.192 1.00 52.35 3 THR A C 4
ATOM 1678 O O . THR A 1 3 ? -1.870 4.092 -2.068 1.00 31.22 3 THR A O 4
ATOM 1689 N N . CYS A 1 4 ? -1.159 4.074 -4.202 1.00 44.12 4 CYS A N 4
ATOM 1690 C CA . CYS A 1 4 ? -0.308 5.248 -4.044 1.00 71.41 4 CYS A CA 4
ATOM 1691 C C . CYS A 1 4 ? -1.079 6.395 -3.397 1.00 62.13 4 CYS A C 4
ATOM 1692 O O . CYS A 1 4 ? -1.893 7.053 -4.045 1.00 71.54 4 CYS A O 4
ATOM 1699 N N . ARG A 1 5 ? -0.816 6.629 -2.116 1.00 24.22 5 ARG A N 4
ATOM 1700 C CA . ARG A 1 5 ? -1.485 7.695 -1.381 1.00 4.52 5 ARG A CA 4
ATOM 1701 C C . ARG A 1 5 ? -0.552 8.304 -0.337 1.00 53.23 5 ARG A C 4
ATOM 1702 O O . ARG A 1 5 ? 0.483 7.728 -0.004 1.00 61.20 5 ARG A O 4
ATOM 1723 N N . ARG A 1 6 ? -0.927 9.472 0.174 1.00 51.43 6 ARG A N 4
ATOM 1724 C CA . ARG A 1 6 ? -0.124 10.160 1.178 1.00 50.04 6 ARG A CA 4
ATOM 1725 C C . ARG A 1 6 ? -0.854 10.211 2.516 1.00 13.14 6 ARG A C 4
ATOM 1726 O O . ARG A 1 6 ? -1.856 9.525 2.715 1.00 74.14 6 ARG A O 4
ATOM 1747 N N . ALA A 1 7 ? -0.344 11.029 3.432 1.00 75.51 7 ALA A N 4
ATOM 1748 C CA . ALA A 1 7 ? -0.949 11.170 4.751 1.00 44.22 7 ALA A CA 4
ATOM 1749 C C . ALA A 1 7 ? -0.836 9.875 5.548 1.00 2.43 7 ALA A C 4
ATOM 1750 O O . ALA A 1 7 ? -0.374 8.857 5.034 1.00 44.11 7 ALA A O 4
ATOM 1757 N N . TRP A 1 8 ? -1.260 9.922 6.806 1.00 42.21 8 TRP A N 4
ATOM 1758 C CA . TRP A 1 8 ? -1.205 8.752 7.675 1.00 72.13 8 TRP A CA 4
ATOM 1759 C C . TRP A 1 8 ? -2.522 7.985 7.638 1.00 35.12 8 TRP A C 4
ATOM 1760 O O . TRP A 1 8 ? -2.817 7.197 8.538 1.00 54.24 8 TRP A O 4
ATOM 1781 N N . ILE A 1 9 ? -3.310 8.220 6.594 1.00 32.23 9 ILE A N 4
ATOM 1782 C CA . ILE A 1 9 ? -4.595 7.549 6.441 1.00 13.25 9 ILE A CA 4
ATOM 1783 C C . ILE A 1 9 ? -4.670 6.799 5.116 1.00 23.10 9 ILE A C 4
ATOM 1784 O O . ILE A 1 9 ? -3.743 6.853 4.306 1.00 14.04 9 ILE A O 4
ATOM 1800 N N . CYS A 1 10 ? -5.779 6.100 4.900 1.00 40.15 10 CYS A N 4
ATOM 1801 C CA . CYS A 1 10 ? -5.977 5.339 3.672 1.00 44.23 10 CYS A CA 4
ATOM 1802 C C . CYS A 1 10 ? -7.430 4.896 3.535 1.00 54.04 10 CYS A C 4
ATOM 1803 O O . CYS A 1 10 ? -8.287 5.288 4.327 1.00 20.02 10 CYS A O 4
ATOM 1810 N N . ARG A 1 11 ? -7.700 4.077 2.524 1.00 74.53 11 ARG A N 4
ATOM 1811 C CA . ARG A 1 11 ? -9.050 3.581 2.282 1.00 61.42 11 ARG A CA 4
ATOM 1812 C C . ARG A 1 11 ? -9.651 2.997 3.557 1.00 72.41 11 ARG A C 4
ATOM 1813 O O . ARG A 1 11 ? -10.488 3.625 4.204 1.00 14.24 11 ARG A O 4
ATOM 1834 N N . TRP A 1 12 ? -9.219 1.792 3.910 1.00 21.42 12 TRP A N 4
ATOM 1835 C CA . TRP A 1 12 ? -9.715 1.123 5.108 1.00 72.45 12 TRP A CA 4
ATOM 1836 C C . TRP A 1 12 ? -9.027 -0.224 5.303 1.00 35.12 12 TRP A C 4
ATOM 1837 O O . TRP A 1 12 ? -9.005 -1.058 4.399 1.00 53.43 12 TRP A O 4
ATOM 1858 N N . GLY A 1 13 ? -8.467 -0.431 6.491 1.00 2.41 13 GLY A N 4
ATOM 1859 C CA . GLY A 1 13 ? -7.786 -1.679 6.783 1.00 11.41 13 GLY A CA 4
ATOM 1860 C C . GLY A 1 13 ? -6.756 -2.037 5.730 1.00 33.53 13 GLY A C 4
ATOM 1861 O O . GLY A 1 13 ? -6.558 -3.212 5.422 1.00 34.23 13 GLY A O 4
ATOM 1865 N N . GLU A 1 14 ? -6.100 -1.023 5.176 1.00 12.31 14 GLU A N 4
ATOM 1866 C CA . GLU A 1 14 ? -5.087 -1.238 4.150 1.00 72.33 14 GLU A CA 4
ATOM 1867 C C . GLU A 1 14 ? -3.695 -1.323 4.769 1.00 41.44 14 GLU A C 4
ATOM 1868 O O . GLU A 1 14 ? -3.225 -0.374 5.397 1.00 42.23 14 GLU A O 4
ATOM 1880 N N . ARG A 1 15 ? -3.041 -2.465 4.587 1.00 72.33 15 ARG A N 4
ATOM 1881 C CA . ARG A 1 15 ? -1.704 -2.675 5.128 1.00 21.03 15 ARG A CA 4
ATOM 1882 C C . ARG A 1 15 ? -0.728 -1.636 4.584 1.00 62.32 15 ARG A C 4
ATOM 1883 O O . ARG A 1 15 ? -0.717 -1.346 3.387 1.00 13.00 15 ARG A O 4
ATOM 1904 N N . HIS A 1 16 ? 0.091 -1.079 5.470 1.00 31.05 16 HIS A N 4
ATOM 1905 C CA . HIS A 1 16 ? 1.071 -0.072 5.079 1.00 61.31 16 HIS A CA 4
ATOM 1906 C C . HIS A 1 16 ? 2.401 -0.723 4.710 1.00 74.35 16 HIS A C 4
ATOM 1907 O O . HIS A 1 16 ? 2.757 -1.774 5.242 1.00 24.11 16 HIS A O 4
ATOM 1921 N N . SER A 1 17 ? 3.129 -0.092 3.794 1.00 31.21 17 SER A N 4
ATOM 1922 C CA . SER A 1 17 ? 4.417 -0.612 3.350 1.00 32.42 17 SER A CA 4
ATOM 1923 C C . SER A 1 17 ? 5.185 0.442 2.559 1.00 71.22 17 SER A C 4
ATOM 1924 O O . SER A 1 17 ? 5.286 0.364 1.335 1.00 12.31 17 SER A O 4
ATOM 1932 N N . GLY A 1 18 ? 5.726 1.428 3.268 1.00 14.01 18 GLY A N 4
ATOM 1933 C CA . GLY A 1 18 ? 6.478 2.484 2.617 1.00 53.43 18 GLY A CA 4
ATOM 1934 C C . GLY A 1 18 ? 5.632 3.284 1.645 1.00 21.31 18 GLY A C 4
ATOM 1935 O O . GLY A 1 18 ? 4.458 3.548 1.904 1.00 52.13 18 GLY A O 4
ATOM 1939 N N . LYS A 1 19 ? 6.230 3.672 0.524 1.00 72.23 19 LYS A N 4
ATOM 1940 C CA . LYS A 1 19 ? 5.525 4.446 -0.491 1.00 1.41 19 LYS A CA 4
ATOM 1941 C C . LYS A 1 19 ? 6.074 4.148 -1.882 1.00 62.43 19 LYS A C 4
ATOM 1942 O O . LYS A 1 19 ? 7.112 3.501 -2.026 1.00 4.24 19 LYS A O 4
ATOM 1961 N N . CYS A 1 20 ? 5.372 4.623 -2.905 1.00 51.22 20 CYS A N 4
ATOM 1962 C CA . CYS A 1 20 ? 5.789 4.408 -4.285 1.00 51.35 20 CYS A CA 4
ATOM 1963 C C . CYS A 1 20 ? 6.607 5.591 -4.797 1.00 31.40 20 CYS A C 4
ATOM 1964 O O . CYS A 1 20 ? 7.084 5.583 -5.932 1.00 41.51 20 CYS A O 4
ATOM 1971 N N . ILE A 1 21 ? 6.764 6.604 -3.952 1.00 24.43 21 ILE A N 4
ATOM 1972 C CA . ILE A 1 21 ? 7.525 7.792 -4.317 1.00 64.25 21 ILE A CA 4
ATOM 1973 C C . ILE A 1 21 ? 7.046 8.364 -5.647 1.00 15.31 21 ILE A C 4
ATOM 1974 O O . ILE A 1 21 ? 7.565 8.017 -6.708 1.00 35.53 21 ILE A O 4
ATOM 1990 N N . ASP A 1 22 ? 6.053 9.245 -5.582 1.00 21.14 22 ASP A N 4
ATOM 1991 C CA . ASP A 1 22 ? 5.504 9.869 -6.780 1.00 64.21 22 ASP A CA 4
ATOM 1992 C C . ASP A 1 22 ? 4.781 11.167 -6.434 1.00 72.55 22 ASP A C 4
ATOM 1993 O O . ASP A 1 22 ? 5.289 12.258 -6.690 1.00 31.20 22 ASP A O 4
ATOM 2002 N N . GLN A 1 23 ? 3.592 11.039 -5.854 1.00 23.35 23 GLN A N 4
ATOM 2003 C CA . GLN A 1 23 ? 2.799 12.202 -5.475 1.00 35.21 23 GLN A CA 4
ATOM 2004 C C . GLN A 1 23 ? 3.494 13.002 -4.379 1.00 2.22 23 GLN A C 4
ATOM 2005 O O . GLN A 1 23 ? 4.421 12.514 -3.731 1.00 75.13 23 GLN A O 4
ATOM 2019 N N . LYS A 1 24 ? 3.042 14.235 -4.176 1.00 20.02 24 LYS A N 4
ATOM 2020 C CA . LYS A 1 24 ? 3.620 15.104 -3.158 1.00 15.24 24 LYS A CA 4
ATOM 2021 C C . LYS A 1 24 ? 3.458 14.496 -1.768 1.00 1.30 24 LYS A C 4
ATOM 2022 O O . LYS A 1 24 ? 3.081 13.334 -1.628 1.00 71.35 24 LYS A O 4
ATOM 2041 N N . GLY A 1 25 ? 3.745 15.292 -0.742 1.00 21.32 25 GLY A N 4
ATOM 2042 C CA . GLY A 1 25 ? 3.624 14.814 0.623 1.00 2.23 25 GLY A CA 4
ATOM 2043 C C . GLY A 1 25 ? 4.961 14.748 1.335 1.00 11.51 25 GLY A C 4
ATOM 2044 O O . GLY A 1 25 ? 5.981 14.425 0.726 1.00 34.34 25 GLY A O 4
ATOM 2048 N N . SER A 1 26 ? 4.957 15.058 2.628 1.00 61.12 26 SER A N 4
ATOM 2049 C CA . SER A 1 26 ? 6.180 15.038 3.422 1.00 32.22 26 SER A CA 4
ATOM 2050 C C . SER A 1 26 ? 6.737 13.621 3.527 1.00 55.24 26 SER A C 4
ATOM 2051 O O . SER A 1 26 ? 7.726 13.280 2.877 1.00 75.11 26 SER A O 4
ATOM 2059 N N . THR A 1 27 ? 6.094 12.799 4.350 1.00 72.41 27 THR A N 4
ATOM 2060 C CA . THR A 1 27 ? 6.524 11.419 4.542 1.00 52.33 27 THR A CA 4
ATOM 2061 C C . THR A 1 27 ? 6.077 10.538 3.381 1.00 23.31 27 THR A C 4
ATOM 2062 O O . THR A 1 27 ? 6.886 9.833 2.777 1.00 44.43 27 THR A O 4
ATOM 2073 N N . TYR A 1 28 ? 4.786 10.582 3.074 1.00 73.40 28 TYR A N 4
ATOM 2074 C CA . TYR A 1 28 ? 4.231 9.785 1.986 1.00 63.10 28 TYR A CA 4
ATOM 2075 C C . TYR A 1 28 ? 4.333 8.294 2.296 1.00 53.44 28 TYR A C 4
ATOM 2076 O O . TYR A 1 28 ? 5.429 7.747 2.415 1.00 11.14 28 TYR A O 4
ATOM 2094 N N . ARG A 1 29 ? 3.181 7.644 2.423 1.00 30.33 29 ARG A N 4
ATOM 2095 C CA . ARG A 1 29 ? 3.138 6.217 2.719 1.00 25.24 29 ARG A CA 4
ATOM 2096 C C . ARG A 1 29 ? 1.871 5.582 2.155 1.00 14.05 29 ARG A C 4
ATOM 2097 O O . ARG A 1 29 ? 0.789 5.713 2.730 1.00 1.23 29 ARG A O 4
ATOM 2118 N N . LEU A 1 30 ? 2.011 4.895 1.027 1.00 31.44 30 LEU A N 4
ATOM 2119 C CA . LEU A 1 30 ? 0.877 4.239 0.385 1.00 51.43 30 LEU A CA 4
ATOM 2120 C C . LEU A 1 30 ? 0.442 3.007 1.172 1.00 45.04 30 LEU A C 4
ATOM 2121 O O . LEU A 1 30 ? 1.094 2.613 2.139 1.00 3.43 30 LEU A O 4
ATOM 2137 N N . CYS A 1 31 ? -0.662 2.400 0.749 1.00 44.42 31 CYS A N 4
ATOM 2138 C CA . CYS A 1 31 ? -1.183 1.211 1.412 1.00 51.42 31 CYS A CA 4
ATOM 2139 C C . CYS A 1 31 ? -1.663 0.185 0.390 1.00 53.13 31 CYS A C 4
ATOM 2140 O O . CYS A 1 31 ? -1.676 0.449 -0.813 1.00 51.20 31 CYS A O 4
ATOM 2147 N N . CYS A 1 32 ? -2.058 -0.987 0.877 1.00 42.34 32 CYS A N 4
ATOM 2148 C CA . CYS A 1 32 ? -2.539 -2.054 0.007 1.00 1.43 32 CYS A CA 4
ATOM 2149 C C . CYS A 1 32 ? -3.842 -2.643 0.539 1.00 13.52 32 CYS A C 4
ATOM 2150 O O . CYS A 1 32 ? -4.045 -2.736 1.750 1.00 41.50 32 CYS A O 4
ATOM 2157 N N . ARG A 1 33 ? -4.722 -3.039 -0.374 1.00 54.34 33 ARG A N 4
ATOM 2158 C CA . ARG A 1 33 ? -6.006 -3.618 0.002 1.00 14.40 33 ARG A CA 4
ATOM 2159 C C . ARG A 1 33 ? -5.842 -5.074 0.427 1.00 14.25 33 ARG A C 4
ATOM 2160 O O . ARG A 1 33 ? -5.935 -5.985 -0.395 1.00 21.20 33 ARG A O 4
ATOM 2181 N N . ARG A 1 34 ? -5.598 -5.284 1.717 1.00 71.23 34 ARG A N 4
ATOM 2182 C CA . ARG A 1 34 ? -5.419 -6.629 2.251 1.00 54.01 34 ARG A CA 4
ATOM 2183 C C . ARG A 1 34 ? -6.759 -7.232 2.664 1.00 62.44 34 ARG A C 4
ATOM 2184 O O . ARG A 1 34 ? -7.368 -7.990 1.908 1.00 14.24 34 ARG A O 4
ATOM 2205 N N . SER A 1 1 ? -5.598 -0.722 -1.750 1.00 34.12 1 SER A N 5
ATOM 2206 C CA . SER A 1 1 ? -5.015 -1.369 -2.919 1.00 43.01 1 SER A CA 5
ATOM 2207 C C . SER A 1 1 ? -3.661 -0.753 -3.262 1.00 35.33 1 SER A C 5
ATOM 2208 O O . SER A 1 1 ? -3.326 -0.576 -4.433 1.00 44.40 1 SER A O 5
ATOM 2216 N N . CYS A 1 2 ? -2.888 -0.429 -2.231 1.00 20.51 2 CYS A N 5
ATOM 2217 C CA . CYS A 1 2 ? -1.571 0.167 -2.420 1.00 31.10 2 CYS A CA 5
ATOM 2218 C C . CYS A 1 2 ? -1.676 1.486 -3.180 1.00 5.24 2 CYS A C 5
ATOM 2219 O O . CYS A 1 2 ? -0.787 1.842 -3.954 1.00 42.23 2 CYS A O 5
ATOM 2226 N N . THR A 1 3 ? -2.768 2.209 -2.952 1.00 60.02 3 THR A N 5
ATOM 2227 C CA . THR A 1 3 ? -2.990 3.488 -3.615 1.00 21.03 3 THR A CA 5
ATOM 2228 C C . THR A 1 3 ? -1.780 4.403 -3.464 1.00 22.33 3 THR A C 5
ATOM 2229 O O . THR A 1 3 ? -1.166 4.467 -2.398 1.00 72.21 3 THR A O 5
ATOM 2240 N N . CYS A 1 4 ? -1.441 5.110 -4.536 1.00 52.04 4 CYS A N 5
ATOM 2241 C CA . CYS A 1 4 ? -0.304 6.022 -4.524 1.00 11.32 4 CYS A CA 5
ATOM 2242 C C . CYS A 1 4 ? -0.722 7.406 -4.033 1.00 61.52 4 CYS A C 5
ATOM 2243 O O . CYS A 1 4 ? -0.399 8.419 -4.653 1.00 61.01 4 CYS A O 5
ATOM 2250 N N . ARG A 1 5 ? -1.441 7.439 -2.916 1.00 75.34 5 ARG A N 5
ATOM 2251 C CA . ARG A 1 5 ? -1.904 8.697 -2.343 1.00 33.42 5 ARG A CA 5
ATOM 2252 C C . ARG A 1 5 ? -1.062 9.084 -1.131 1.00 41.20 5 ARG A C 5
ATOM 2253 O O . ARG A 1 5 ? -0.296 8.273 -0.610 1.00 43.33 5 ARG A O 5
ATOM 2274 N N . ARG A 1 6 ? -1.209 10.328 -0.688 1.00 50.50 6 ARG A N 5
ATOM 2275 C CA . ARG A 1 6 ? -0.461 10.824 0.461 1.00 63.01 6 ARG A CA 5
ATOM 2276 C C . ARG A 1 6 ? -1.390 11.502 1.463 1.00 2.53 6 ARG A C 5
ATOM 2277 O O . ARG A 1 6 ? -1.712 12.682 1.326 1.00 40.20 6 ARG A O 5
ATOM 2298 N N . ALA A 1 7 ? -1.817 10.748 2.471 1.00 50.33 7 ALA A N 5
ATOM 2299 C CA . ALA A 1 7 ? -2.707 11.277 3.497 1.00 75.24 7 ALA A CA 5
ATOM 2300 C C . ALA A 1 7 ? -2.602 10.468 4.785 1.00 2.10 7 ALA A C 5
ATOM 2301 O O . ALA A 1 7 ? -2.083 9.352 4.787 1.00 30.32 7 ALA A O 5
ATOM 2308 N N . TRP A 1 8 ? -3.096 11.039 5.878 1.00 64.51 8 TRP A N 5
ATOM 2309 C CA . TRP A 1 8 ? -3.056 10.370 7.174 1.00 65.15 8 TRP A CA 5
ATOM 2310 C C . TRP A 1 8 ? -4.100 9.262 7.247 1.00 73.22 8 TRP A C 5
ATOM 2311 O O . TRP A 1 8 ? -3.989 8.344 8.061 1.00 40.44 8 TRP A O 5
ATOM 2332 N N . ILE A 1 9 ? -5.114 9.353 6.392 1.00 22.24 9 ILE A N 5
ATOM 2333 C CA . ILE A 1 9 ? -6.177 8.356 6.361 1.00 52.44 9 ILE A CA 5
ATOM 2334 C C . ILE A 1 9 ? -6.209 7.629 5.021 1.00 61.11 9 ILE A C 5
ATOM 2335 O O . ILE A 1 9 ? -5.489 7.989 4.089 1.00 22.21 9 ILE A O 5
ATOM 2351 N N . CYS A 1 10 ? -7.050 6.604 4.930 1.00 22.12 10 CYS A N 5
ATOM 2352 C CA . CYS A 1 10 ? -7.178 5.825 3.704 1.00 2.33 10 CYS A CA 5
ATOM 2353 C C . CYS A 1 10 ? -8.610 5.331 3.521 1.00 41.43 10 CYS A C 5
ATOM 2354 O O . CYS A 1 10 ? -9.512 5.723 4.261 1.00 32.23 10 CYS A O 5
ATOM 2361 N N . ARG A 1 11 ? -8.810 4.469 2.529 1.00 11.42 11 ARG A N 5
ATOM 2362 C CA . ARG A 1 11 ? -10.132 3.923 2.247 1.00 22.44 11 ARG A CA 5
ATOM 2363 C C . ARG A 1 11 ? -10.782 3.389 3.520 1.00 12.15 11 ARG A C 5
ATOM 2364 O O . ARG A 1 11 ? -11.680 4.018 4.081 1.00 72.23 11 ARG A O 5
ATOM 2385 N N . TRP A 1 12 ? -10.323 2.227 3.971 1.00 53.14 12 TRP A N 5
ATOM 2386 C CA . TRP A 1 12 ? -10.861 1.609 5.177 1.00 21.13 12 TRP A CA 5
ATOM 2387 C C . TRP A 1 12 ? -10.153 0.292 5.476 1.00 1.11 12 TRP A C 5
ATOM 2388 O O . TRP A 1 12 ? -9.943 -0.528 4.583 1.00 53.50 12 TRP A O 5
ATOM 2409 N N . GLY A 1 13 ? -9.786 0.095 6.739 1.00 13.21 13 GLY A N 5
ATOM 2410 C CA . GLY A 1 13 ? -9.106 -1.125 7.132 1.00 4.44 13 GLY A CA 5
ATOM 2411 C C . GLY A 1 13 ? -7.903 -1.424 6.260 1.00 23.41 13 GLY A C 5
ATOM 2412 O O . GLY A 1 13 ? -7.658 -2.577 5.905 1.00 41.20 13 GLY A O 5
ATOM 2416 N N . GLU A 1 14 ? -7.151 -0.384 5.913 1.00 74.11 14 GLU A N 5
ATOM 2417 C CA . GLU A 1 14 ? -5.969 -0.543 5.074 1.00 11.43 14 GLU A CA 5
ATOM 2418 C C . GLU A 1 14 ? -4.740 -0.858 5.921 1.00 24.53 14 GLU A C 5
ATOM 2419 O O . GLU A 1 14 ? -4.816 -0.915 7.149 1.00 52.13 14 GLU A O 5
ATOM 2431 N N . ARG A 1 15 ? -3.607 -1.064 5.256 1.00 34.15 15 ARG A N 5
ATOM 2432 C CA . ARG A 1 15 ? -2.362 -1.376 5.947 1.00 61.20 15 ARG A CA 5
ATOM 2433 C C . ARG A 1 15 ? -1.171 -0.747 5.230 1.00 24.24 15 ARG A C 5
ATOM 2434 O O . ARG A 1 15 ? -1.254 -0.402 4.051 1.00 4.43 15 ARG A O 5
ATOM 2455 N N . HIS A 1 16 ? -0.063 -0.601 5.951 1.00 61.14 16 HIS A N 5
ATOM 2456 C CA . HIS A 1 16 ? 1.146 -0.014 5.384 1.00 52.34 16 HIS A CA 5
ATOM 2457 C C . HIS A 1 16 ? 1.840 -0.998 4.447 1.00 50.54 16 HIS A C 5
ATOM 2458 O O . HIS A 1 16 ? 2.146 -2.126 4.832 1.00 74.15 16 HIS A O 5
ATOM 2472 N N . SER A 1 17 ? 2.085 -0.562 3.215 1.00 41.20 17 SER A N 5
ATOM 2473 C CA . SER A 1 17 ? 2.739 -1.406 2.222 1.00 51.33 17 SER A CA 5
ATOM 2474 C C . SER A 1 17 ? 4.043 -0.773 1.745 1.00 31.21 17 SER A C 5
ATOM 2475 O O . SER A 1 17 ? 4.938 -1.462 1.258 1.00 44.22 17 SER A O 5
ATOM 2483 N N . GLY A 1 18 ? 4.142 0.545 1.890 1.00 73.11 18 GLY A N 5
ATOM 2484 C CA . GLY A 1 18 ? 5.339 1.250 1.470 1.00 73.32 18 GLY A CA 5
ATOM 2485 C C . GLY A 1 18 ? 5.039 2.640 0.944 1.00 31.44 18 GLY A C 5
ATOM 2486 O O . GLY A 1 18 ? 4.235 3.371 1.523 1.00 24.15 18 GLY A O 5
ATOM 2490 N N . LYS A 1 19 ? 5.687 3.007 -0.156 1.00 3.14 19 LYS A N 5
ATOM 2491 C CA . LYS A 1 19 ? 5.487 4.319 -0.760 1.00 62.32 19 LYS A CA 5
ATOM 2492 C C . LYS A 1 19 ? 5.913 4.313 -2.225 1.00 12.41 19 LYS A C 5
ATOM 2493 O O . LYS A 1 19 ? 6.793 3.550 -2.623 1.00 44.44 19 LYS A O 5
ATOM 2512 N N . CYS A 1 20 ? 5.283 5.170 -3.022 1.00 64.14 20 CYS A N 5
ATOM 2513 C CA . CYS A 1 20 ? 5.597 5.265 -4.443 1.00 1.11 20 CYS A CA 5
ATOM 2514 C C . CYS A 1 20 ? 5.537 6.714 -4.917 1.00 42.23 20 CYS A C 5
ATOM 2515 O O . CYS A 1 20 ? 4.620 7.456 -4.563 1.00 44.35 20 CYS A O 5
ATOM 2522 N N . ILE A 1 21 ? 6.520 7.109 -5.720 1.00 12.33 21 ILE A N 5
ATOM 2523 C CA . ILE A 1 21 ? 6.578 8.468 -6.243 1.00 50.34 21 ILE A CA 5
ATOM 2524 C C . ILE A 1 21 ? 5.508 8.694 -7.306 1.00 42.04 21 ILE A C 5
ATOM 2525 O O . ILE A 1 21 ? 5.292 7.847 -8.173 1.00 55.14 21 ILE A O 5
ATOM 2541 N N . ASP A 1 22 ? 4.843 9.842 -7.234 1.00 64.13 22 ASP A N 5
ATOM 2542 C CA . ASP A 1 22 ? 3.798 10.181 -8.192 1.00 54.23 22 ASP A CA 5
ATOM 2543 C C . ASP A 1 22 ? 3.381 11.642 -8.047 1.00 61.44 22 ASP A C 5
ATOM 2544 O O . ASP A 1 22 ? 3.306 12.375 -9.032 1.00 41.54 22 ASP A O 5
ATOM 2553 N N . GLN A 1 23 ? 3.111 12.055 -6.814 1.00 34.15 23 GLN A N 5
ATOM 2554 C CA . GLN A 1 23 ? 2.700 13.427 -6.541 1.00 12.21 23 GLN A CA 5
ATOM 2555 C C . GLN A 1 23 ? 3.570 14.050 -5.455 1.00 2.44 23 GLN A C 5
ATOM 2556 O O . GLN A 1 23 ? 3.155 14.988 -4.774 1.00 5.44 23 GLN A O 5
ATOM 2570 N N . LYS A 1 24 ? 4.780 13.523 -5.297 1.00 75.23 24 LYS A N 5
ATOM 2571 C CA . LYS A 1 24 ? 5.710 14.027 -4.294 1.00 62.05 24 LYS A CA 5
ATOM 2572 C C . LYS A 1 24 ? 5.169 13.800 -2.887 1.00 32.23 24 LYS A C 5
ATOM 2573 O O . LYS A 1 24 ? 4.192 14.427 -2.478 1.00 25.00 24 LYS A O 5
ATOM 2592 N N . GLY A 1 25 ? 5.811 12.899 -2.148 1.00 52.35 25 GLY A N 5
ATOM 2593 C CA . GLY A 1 25 ? 5.380 12.607 -0.794 1.00 34.10 25 GLY A CA 5
ATOM 2594 C C . GLY A 1 25 ? 6.534 12.234 0.114 1.00 24.52 25 GLY A C 5
ATOM 2595 O O . GLY A 1 25 ? 7.190 11.212 -0.092 1.00 11.21 25 GLY A O 5
ATOM 2599 N N . SER A 1 26 ? 6.786 13.064 1.121 1.00 34.24 26 SER A N 5
ATOM 2600 C CA . SER A 1 26 ? 7.873 12.818 2.061 1.00 1.33 26 SER A CA 5
ATOM 2601 C C . SER A 1 26 ? 7.431 11.863 3.165 1.00 24.45 26 SER A C 5
ATOM 2602 O O . SER A 1 26 ? 7.794 10.685 3.167 1.00 53.54 26 SER A O 5
ATOM 2610 N N . THR A 1 27 ? 6.645 12.378 4.106 1.00 25.50 27 THR A N 5
ATOM 2611 C CA . THR A 1 27 ? 6.154 11.572 5.217 1.00 5.20 27 THR A CA 5
ATOM 2612 C C . THR A 1 27 ? 4.780 10.990 4.909 1.00 53.12 27 THR A C 5
ATOM 2613 O O . THR A 1 27 ? 3.754 11.600 5.213 1.00 42.15 27 THR A O 5
ATOM 2624 N N . TYR A 1 28 ? 4.765 9.807 4.305 1.00 44.22 28 TYR A N 5
ATOM 2625 C CA . TYR A 1 28 ? 3.516 9.143 3.954 1.00 54.32 28 TYR A CA 5
ATOM 2626 C C . TYR A 1 28 ? 3.745 7.660 3.679 1.00 12.15 28 TYR A C 5
ATOM 2627 O O . TYR A 1 28 ? 4.882 7.187 3.671 1.00 15.45 28 TYR A O 5
ATOM 2645 N N . ARG A 1 29 ? 2.656 6.932 3.454 1.00 23.43 29 ARG A N 5
ATOM 2646 C CA . ARG A 1 29 ? 2.737 5.502 3.180 1.00 41.12 29 ARG A CA 5
ATOM 2647 C C . ARG A 1 29 ? 1.462 5.005 2.504 1.00 3.32 29 ARG A C 5
ATOM 2648 O O . ARG A 1 29 ? 0.354 5.346 2.919 1.00 34.34 29 ARG A O 5
ATOM 2669 N N . LEU A 1 30 ? 1.627 4.200 1.461 1.00 23.41 30 LEU A N 5
ATOM 2670 C CA . LEU A 1 30 ? 0.490 3.656 0.727 1.00 60.22 30 LEU A CA 5
ATOM 2671 C C . LEU A 1 30 ? -0.456 2.910 1.663 1.00 61.15 30 LEU A C 5
ATOM 2672 O O . LEU A 1 30 ? -0.217 2.828 2.868 1.00 73.32 30 LEU A O 5
ATOM 2688 N N . CYS A 1 31 ? -1.530 2.366 1.099 1.00 25.25 31 CYS A N 5
ATOM 2689 C CA . CYS A 1 31 ? -2.511 1.625 1.882 1.00 73.31 31 CYS A CA 5
ATOM 2690 C C . CYS A 1 31 ? -2.967 0.373 1.138 1.00 55.15 31 CYS A C 5
ATOM 2691 O O . CYS A 1 31 ? -3.750 0.451 0.190 1.00 42.42 31 CYS A O 5
ATOM 2698 N N . CYS A 1 32 ? -2.473 -0.781 1.573 1.00 12.23 32 CYS A N 5
ATOM 2699 C CA . CYS A 1 32 ? -2.829 -2.050 0.950 1.00 44.33 32 CYS A CA 5
ATOM 2700 C C . CYS A 1 32 ? -3.640 -2.918 1.907 1.00 23.02 32 CYS A C 5
ATOM 2701 O O . CYS A 1 32 ? -4.053 -2.464 2.974 1.00 32.02 32 CYS A O 5
ATOM 2708 N N . ARG A 1 33 ? -3.863 -4.169 1.518 1.00 63.01 33 ARG A N 5
ATOM 2709 C CA . ARG A 1 33 ? -4.625 -5.101 2.341 1.00 43.24 33 ARG A CA 5
ATOM 2710 C C . ARG A 1 33 ? -3.974 -6.481 2.344 1.00 5.21 33 ARG A C 5
ATOM 2711 O O . ARG A 1 33 ? -4.587 -7.468 1.938 1.00 24.35 33 ARG A O 5
ATOM 2732 N N . ARG A 1 34 ? -2.728 -6.541 2.804 1.00 11.51 34 ARG A N 5
ATOM 2733 C CA . ARG A 1 34 ? -1.993 -7.799 2.859 1.00 54.43 34 ARG A CA 5
ATOM 2734 C C . ARG A 1 34 ? -1.980 -8.359 4.278 1.00 62.11 34 ARG A C 5
ATOM 2735 O O . ARG A 1 34 ? -2.230 -9.546 4.489 1.00 14.34 34 ARG A O 5
ATOM 2756 N N . SER A 1 1 ? 1.119 -1.816 -2.595 1.00 22.31 1 SER A N 6
ATOM 2757 C CA . SER A 1 1 ? 0.494 -0.531 -2.884 1.00 32.14 1 SER A CA 6
ATOM 2758 C C . SER A 1 1 ? -0.757 -0.715 -3.737 1.00 71.24 1 SER A C 6
ATOM 2759 O O . SER A 1 1 ? -0.682 -1.166 -4.881 1.00 21.43 1 SER A O 6
ATOM 2767 N N . CYS A 1 2 ? -1.908 -0.363 -3.174 1.00 4.43 2 CYS A N 6
ATOM 2768 C CA . CYS A 1 2 ? -3.176 -0.488 -3.881 1.00 33.42 2 CYS A CA 6
ATOM 2769 C C . CYS A 1 2 ? -3.827 0.878 -4.078 1.00 21.20 2 CYS A C 6
ATOM 2770 O O . CYS A 1 2 ? -4.762 1.025 -4.866 1.00 0.52 2 CYS A O 6
ATOM 2777 N N . THR A 1 3 ? -3.325 1.876 -3.357 1.00 34.33 3 THR A N 6
ATOM 2778 C CA . THR A 1 3 ? -3.857 3.229 -3.451 1.00 12.41 3 THR A CA 6
ATOM 2779 C C . THR A 1 3 ? -2.851 4.252 -2.935 1.00 54.34 3 THR A C 6
ATOM 2780 O O . THR A 1 3 ? -2.830 4.572 -1.746 1.00 45.15 3 THR A O 6
ATOM 2791 N N . CYS A 1 4 ? -2.020 4.764 -3.837 1.00 23.32 4 CYS A N 6
ATOM 2792 C CA . CYS A 1 4 ? -1.011 5.751 -3.474 1.00 2.43 4 CYS A CA 6
ATOM 2793 C C . CYS A 1 4 ? -1.651 7.111 -3.210 1.00 11.30 4 CYS A C 6
ATOM 2794 O O . CYS A 1 4 ? -1.937 7.865 -4.140 1.00 74.14 4 CYS A O 6
ATOM 2801 N N . ARG A 1 5 ? -1.872 7.418 -1.936 1.00 33.21 5 ARG A N 6
ATOM 2802 C CA . ARG A 1 5 ? -2.479 8.686 -1.549 1.00 73.34 5 ARG A CA 6
ATOM 2803 C C . ARG A 1 5 ? -1.602 9.424 -0.543 1.00 3.11 5 ARG A C 6
ATOM 2804 O O . ARG A 1 5 ? -0.541 8.935 -0.153 1.00 13.22 5 ARG A O 6
ATOM 2825 N N . ARG A 1 6 ? -2.051 10.604 -0.127 1.00 60.23 6 ARG A N 6
ATOM 2826 C CA . ARG A 1 6 ? -1.306 11.410 0.832 1.00 51.30 6 ARG A CA 6
ATOM 2827 C C . ARG A 1 6 ? -2.146 11.690 2.075 1.00 25.32 6 ARG A C 6
ATOM 2828 O O . ARG A 1 6 ? -2.974 12.600 2.085 1.00 22.33 6 ARG A O 6
ATOM 2849 N N . ALA A 1 7 ? -1.925 10.900 3.121 1.00 13.03 7 ALA A N 6
ATOM 2850 C CA . ALA A 1 7 ? -2.660 11.063 4.370 1.00 40.24 7 ALA A CA 6
ATOM 2851 C C . ALA A 1 7 ? -2.179 10.072 5.423 1.00 21.53 7 ALA A C 6
ATOM 2852 O O . ALA A 1 7 ? -1.726 8.975 5.096 1.00 64.12 7 ALA A O 6
ATOM 2859 N N . TRP A 1 8 ? -2.280 10.464 6.688 1.00 42.21 8 TRP A N 6
ATOM 2860 C CA . TRP A 1 8 ? -1.854 9.609 7.790 1.00 63.11 8 TRP A CA 6
ATOM 2861 C C . TRP A 1 8 ? -2.475 8.222 7.674 1.00 35.41 8 TRP A C 6
ATOM 2862 O O . TRP A 1 8 ? -1.767 7.223 7.543 1.00 41.22 8 TRP A O 6
ATOM 2883 N N . ILE A 1 9 ? -3.802 8.167 7.723 1.00 31.53 9 ILE A N 6
ATOM 2884 C CA . ILE A 1 9 ? -4.518 6.901 7.622 1.00 21.23 9 ILE A CA 6
ATOM 2885 C C . ILE A 1 9 ? -4.882 6.589 6.175 1.00 53.33 9 ILE A C 6
ATOM 2886 O O . ILE A 1 9 ? -4.497 7.313 5.256 1.00 10.43 9 ILE A O 6
ATOM 2902 N N . CYS A 1 10 ? -5.629 5.508 5.978 1.00 60.10 10 CYS A N 6
ATOM 2903 C CA . CYS A 1 10 ? -6.048 5.100 4.643 1.00 61.25 10 CYS A CA 6
ATOM 2904 C C . CYS A 1 10 ? -7.550 5.298 4.459 1.00 22.23 10 CYS A C 6
ATOM 2905 O O . CYS A 1 10 ? -8.207 5.934 5.283 1.00 54.11 10 CYS A O 6
ATOM 2912 N N . ARG A 1 11 ? -8.086 4.748 3.374 1.00 25.04 11 ARG A N 6
ATOM 2913 C CA . ARG A 1 11 ? -9.509 4.865 3.082 1.00 31.43 11 ARG A CA 6
ATOM 2914 C C . ARG A 1 11 ? -10.247 3.581 3.451 1.00 63.43 11 ARG A C 6
ATOM 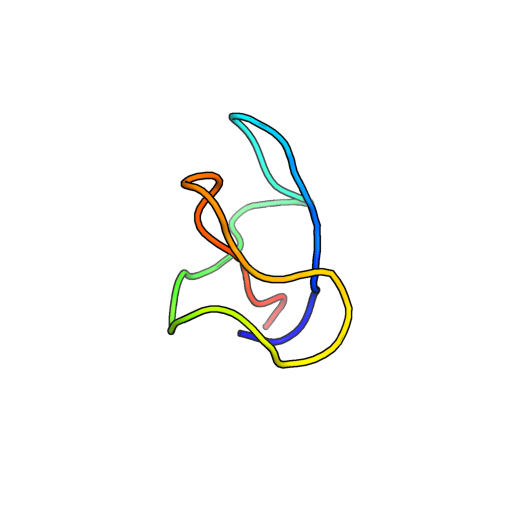2915 O O . ARG A 1 11 ? -11.453 3.594 3.694 1.00 13.51 11 ARG A O 6
ATOM 2936 N N . TRP A 1 12 ? -9.514 2.474 3.489 1.00 64.12 12 TRP A N 6
ATOM 2937 C CA . TRP A 1 12 ? -10.099 1.181 3.827 1.00 45.21 12 TRP A CA 6
ATOM 2938 C C . TRP A 1 12 ? -9.210 0.421 4.806 1.00 55.21 12 TRP A C 6
ATOM 2939 O O . TRP A 1 12 ? -8.326 1.001 5.435 1.00 33.31 12 TRP A O 6
ATOM 2960 N N . GLY A 1 13 ? -9.452 -0.881 4.930 1.00 43.55 13 GLY A N 6
ATOM 2961 C CA . GLY A 1 13 ? -8.665 -1.698 5.834 1.00 23.11 13 GLY A CA 6
ATOM 2962 C C . GLY A 1 13 ? -7.264 -1.953 5.315 1.00 64.11 13 GLY A C 6
ATOM 2963 O O . GLY A 1 13 ? -6.515 -2.741 5.892 1.00 33.02 13 GLY A O 6
ATOM 2967 N N . GLU A 1 14 ? -6.909 -1.286 4.221 1.00 2.22 14 GLU A N 6
ATOM 2968 C CA . GLU A 1 14 ? -5.589 -1.447 3.623 1.00 24.05 14 GLU A CA 6
ATOM 2969 C C . GLU A 1 14 ? -4.494 -1.316 4.679 1.00 40.24 14 GLU A C 6
ATOM 2970 O O . GLU A 1 14 ? -4.746 -0.867 5.797 1.00 22.10 14 GLU A O 6
ATOM 2982 N N . ARG A 1 15 ? -3.279 -1.711 4.314 1.00 24.01 15 ARG A N 6
ATOM 2983 C CA . ARG A 1 15 ? -2.146 -1.640 5.229 1.00 44.42 15 ARG A CA 6
ATOM 2984 C C . ARG A 1 15 ? -0.983 -0.881 4.596 1.00 1.30 15 ARG A C 6
ATOM 2985 O O . ARG A 1 15 ? -0.964 -0.648 3.387 1.00 72.22 15 ARG A O 6
ATOM 3006 N N . HIS A 1 16 ? -0.015 -0.496 5.422 1.00 65.34 16 HIS A N 6
ATOM 3007 C CA . HIS A 1 16 ? 1.152 0.237 4.943 1.00 62.42 16 HIS A CA 6
ATOM 3008 C C . HIS A 1 16 ? 2.143 -0.704 4.263 1.00 1.42 16 HIS A C 6
ATOM 3009 O O . HIS A 1 16 ? 2.331 -1.841 4.695 1.00 10.22 16 HIS A O 6
ATOM 3023 N N . SER A 1 17 ? 2.774 -0.221 3.197 1.00 34.12 17 SER A N 6
ATOM 3024 C CA . SER A 1 17 ? 3.742 -1.020 2.455 1.00 32.11 17 SER A CA 6
ATOM 3025 C C . SER A 1 17 ? 4.682 -0.126 1.652 1.00 73.33 17 SER A C 6
ATOM 3026 O O . SER A 1 17 ? 4.908 -0.354 0.464 1.00 5.50 17 SER A O 6
ATOM 3034 N N . GLY A 1 18 ? 5.226 0.893 2.310 1.00 64.50 18 GLY A N 6
ATOM 3035 C CA . GLY A 1 18 ? 6.135 1.806 1.643 1.00 43.04 18 GLY A CA 6
ATOM 3036 C C . GLY A 1 18 ? 5.443 2.644 0.586 1.00 11.34 18 GLY A C 6
ATOM 3037 O O . GLY A 1 18 ? 4.643 2.133 -0.197 1.00 72.03 18 GLY A O 6
ATOM 3041 N N . LYS A 1 19 ? 5.749 3.937 0.565 1.00 0.10 19 LYS A N 6
ATOM 3042 C CA . LYS A 1 19 ? 5.151 4.850 -0.402 1.00 72.31 19 LYS A CA 6
ATOM 3043 C C . LYS A 1 19 ? 5.610 4.519 -1.819 1.00 31.24 19 LYS A C 6
ATOM 3044 O O . LYS A 1 19 ? 6.332 3.546 -2.037 1.00 21.53 19 LYS A O 6
ATOM 3063 N N . CYS A 1 20 ? 5.188 5.335 -2.778 1.00 74.04 20 CYS A N 6
ATOM 3064 C CA . CYS A 1 20 ? 5.556 5.130 -4.174 1.00 51.10 20 CYS A CA 6
ATOM 3065 C C . CYS A 1 20 ? 6.105 6.416 -4.786 1.00 21.40 20 CYS A C 6
ATOM 3066 O O . CYS A 1 20 ? 5.841 7.512 -4.292 1.00 42.20 20 CYS A O 6
ATOM 3073 N N . ILE A 1 21 ? 6.869 6.272 -5.863 1.00 64.23 21 ILE A N 6
ATOM 3074 C CA . ILE A 1 21 ? 7.454 7.421 -6.543 1.00 63.23 21 ILE A CA 6
ATOM 3075 C C . ILE A 1 21 ? 6.527 7.944 -7.635 1.00 1.11 21 ILE A C 6
ATOM 3076 O O . ILE A 1 21 ? 6.951 8.167 -8.769 1.00 74.43 21 ILE A O 6
ATOM 3092 N N . ASP A 1 22 ? 5.261 8.140 -7.284 1.00 50.21 22 ASP A N 6
ATOM 3093 C CA . ASP A 1 22 ? 4.273 8.641 -8.233 1.00 63.32 22 ASP A CA 6
ATOM 3094 C C . ASP A 1 22 ? 3.942 10.103 -7.952 1.00 34.11 22 ASP A C 6
ATOM 3095 O O . ASP A 1 22 ? 3.558 10.846 -8.854 1.00 52.25 22 ASP A O 6
ATOM 3104 N N . GLN A 1 23 ? 4.092 10.507 -6.695 1.00 15.13 23 GLN A N 6
ATOM 3105 C CA . GLN A 1 23 ? 3.806 11.880 -6.295 1.00 31.00 23 GLN A CA 6
ATOM 3106 C C . GLN A 1 23 ? 5.054 12.555 -5.734 1.00 74.54 23 GLN A C 6
ATOM 3107 O O . GLN A 1 23 ? 5.599 13.478 -6.340 1.00 34.22 23 GLN A O 6
ATOM 3121 N N . LYS A 1 24 ? 5.501 12.088 -4.574 1.00 25.02 24 LYS A N 6
ATOM 3122 C CA . LYS A 1 24 ? 6.686 12.645 -3.931 1.00 33.34 24 LYS A CA 6
ATOM 3123 C C . LYS A 1 24 ? 6.988 11.917 -2.624 1.00 40.43 24 LYS A C 6
ATOM 3124 O O . LYS A 1 24 ? 8.147 11.670 -2.294 1.00 70.44 24 LYS A O 6
ATOM 3143 N N . GLY A 1 25 ? 5.937 11.576 -1.885 1.00 12.42 25 GLY A N 6
ATOM 3144 C CA . GLY A 1 25 ? 6.112 10.880 -0.624 1.00 35.41 25 GLY A CA 6
ATOM 3145 C C . GLY A 1 25 ? 7.092 11.581 0.295 1.00 21.21 25 GLY A C 6
ATOM 3146 O O . GLY A 1 25 ? 8.227 11.134 0.460 1.00 43.35 25 GLY A O 6
ATOM 3150 N N . SER A 1 26 ? 6.654 12.683 0.895 1.00 42.45 26 SER A N 6
ATOM 3151 C CA . SER A 1 26 ? 7.503 13.451 1.798 1.00 44.24 26 SER A CA 6
ATOM 3152 C C . SER A 1 26 ? 6.946 13.430 3.217 1.00 34.15 26 SER A C 6
ATOM 3153 O O . SER A 1 26 ? 7.672 13.654 4.187 1.00 73.14 26 SER A O 6
ATOM 3161 N N . THR A 1 27 ? 5.649 13.159 3.333 1.00 22.23 27 THR A N 6
ATOM 3162 C CA . THR A 1 27 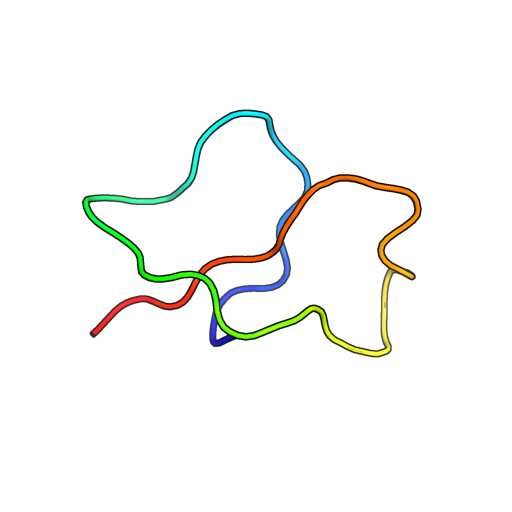? 4.992 13.109 4.633 1.00 30.02 27 THR A CA 6
ATOM 3163 C C . THR A 1 27 ? 3.720 12.270 4.575 1.00 45.14 27 THR A C 6
ATOM 3164 O O . THR A 1 27 ? 2.713 12.608 5.196 1.00 11.32 27 THR A O 6
ATOM 3175 N N . TYR A 1 28 ? 3.774 11.175 3.825 1.00 61.11 28 TYR A N 6
ATOM 3176 C CA . TYR A 1 28 ? 2.625 10.288 3.684 1.00 3.11 28 TYR A CA 6
ATOM 3177 C C . TYR A 1 28 ? 3.040 8.951 3.077 1.00 41.42 28 TYR A C 6
ATOM 3178 O O . TYR A 1 28 ? 4.041 8.864 2.365 1.00 12.11 28 TYR A O 6
ATOM 3196 N N . ARG A 1 29 ? 2.263 7.912 3.363 1.00 13.32 29 ARG A N 6
ATOM 3197 C CA . ARG A 1 29 ? 2.548 6.579 2.847 1.00 42.24 29 ARG A CA 6
ATOM 3198 C C . ARG A 1 29 ? 1.298 5.954 2.234 1.00 43.32 29 ARG A C 6
ATOM 3199 O O . ARG A 1 29 ? 0.192 6.116 2.752 1.00 65.02 29 ARG A O 6
ATOM 3220 N N . LEU A 1 30 ? 1.481 5.241 1.128 1.00 2.02 30 LEU A N 6
ATOM 3221 C CA . LEU A 1 30 ? 0.369 4.592 0.444 1.00 75.23 30 LEU A CA 6
ATOM 3222 C C . LEU A 1 30 ? -0.218 3.473 1.298 1.00 30.41 30 LEU A C 6
ATOM 3223 O O . LEU A 1 30 ? 0.214 3.249 2.429 1.00 24.31 30 LEU A O 6
ATOM 3239 N N . CYS A 1 31 ? -1.204 2.771 0.749 1.00 21.22 31 CYS A N 6
ATOM 3240 C CA . CYS A 1 31 ? -1.849 1.673 1.459 1.00 13.32 31 CYS A CA 6
ATOM 3241 C C . CYS A 1 31 ? -2.262 0.568 0.492 1.00 72.33 31 CYS A C 6
ATOM 3242 O O . CYS A 1 31 ? -2.596 0.831 -0.664 1.00 1.31 31 CYS A O 6
ATOM 3249 N N . CYS A 1 32 ? -2.237 -0.671 0.972 1.00 14.12 32 CYS A N 6
ATOM 3250 C CA . CYS A 1 32 ? -2.608 -1.817 0.152 1.00 74.53 32 CYS A CA 6
ATOM 3251 C C . CYS A 1 32 ? -3.247 -2.911 1.003 1.00 73.33 32 CYS A C 6
ATOM 3252 O O . CYS A 1 32 ? -2.768 -3.223 2.093 1.00 13.12 32 CYS A O 6
ATOM 3259 N N . ARG A 1 33 ? -4.331 -3.490 0.496 1.00 20.21 33 ARG A N 6
ATOM 3260 C CA . ARG A 1 33 ? -5.036 -4.548 1.209 1.00 31.34 33 ARG A CA 6
ATOM 3261 C C . ARG A 1 33 ? -4.553 -5.924 0.758 1.00 11.41 33 ARG A C 6
ATOM 3262 O O . ARG A 1 33 ? -5.139 -6.536 -0.135 1.00 43.43 33 ARG A O 6
ATOM 3283 N N . ARG A 1 34 ? -3.482 -6.403 1.381 1.00 4.35 34 ARG A N 6
ATOM 3284 C CA . ARG A 1 34 ? -2.919 -7.704 1.043 1.00 70.31 34 ARG A CA 6
ATOM 3285 C C . ARG A 1 34 ? -2.666 -7.813 -0.458 1.00 24.31 34 ARG A C 6
ATOM 3286 O O . ARG A 1 34 ? -1.568 -8.168 -0.888 1.00 2.43 34 ARG A O 6
ATOM 3307 N N . SER A 1 1 ? 1.847 -2.095 -1.369 1.00 73.43 1 SER A N 7
ATOM 3308 C CA . SER A 1 1 ? 1.217 -0.868 -1.841 1.00 42.42 1 SER A CA 7
ATOM 3309 C C . SER A 1 1 ? 0.219 -1.163 -2.957 1.00 1.14 1 SER A C 7
ATOM 3310 O O . SER A 1 1 ? 0.585 -1.679 -4.013 1.00 22.11 1 SER A O 7
ATOM 3318 N N . CYS A 1 2 ? -1.045 -0.832 -2.714 1.00 3.40 2 CYS A N 7
ATOM 3319 C CA . CYS A 1 2 ? -2.098 -1.061 -3.696 1.00 2.42 2 CYS A CA 7
ATOM 3320 C C . CYS A 1 2 ? -2.996 0.166 -3.827 1.00 4.43 2 CYS A C 7
ATOM 3321 O O . CYS A 1 2 ? -4.148 0.065 -4.250 1.00 3.12 2 CYS A O 7
ATOM 3328 N N . THR A 1 3 ? -2.460 1.327 -3.461 1.00 23.23 3 THR A N 7
ATOM 3329 C CA . THR A 1 3 ? -3.211 2.573 -3.536 1.00 12.31 3 THR A CA 7
ATOM 3330 C C . THR A 1 3 ? -2.279 3.779 -3.515 1.00 11.32 3 THR A C 7
ATOM 3331 O O . THR A 1 3 ? -2.181 4.483 -2.509 1.00 44.33 3 THR A O 7
ATOM 3342 N N . CYS A 1 4 ? -1.597 4.013 -4.631 1.00 3.43 4 CYS A N 7
ATOM 3343 C CA . CYS A 1 4 ? -0.672 5.135 -4.741 1.00 50.11 4 CYS A CA 7
ATOM 3344 C C . CYS A 1 4 ? -1.375 6.452 -4.425 1.00 43.44 4 CYS A C 7
ATOM 3345 O O . CYS A 1 4 ? -2.054 7.025 -5.277 1.00 75.24 4 CYS A O 7
ATOM 3352 N N . ARG A 1 5 ? -1.205 6.927 -3.196 1.00 11.12 5 ARG A N 7
ATOM 3353 C CA . ARG A 1 5 ? -1.823 8.176 -2.767 1.00 33.10 5 ARG A CA 7
ATOM 3354 C C . ARG A 1 5 ? -1.074 8.774 -1.579 1.00 74.53 5 ARG A C 7
ATOM 3355 O O . ARG A 1 5 ? -0.051 8.243 -1.147 1.00 73.51 5 ARG A O 7
ATOM 3376 N N . ARG A 1 6 ? -1.591 9.881 -1.057 1.00 52.01 6 ARG A N 7
ATOM 3377 C CA . ARG A 1 6 ? -0.971 10.552 0.079 1.00 63.30 6 ARG A CA 7
ATOM 3378 C C . ARG A 1 6 ? -2.029 11.066 1.051 1.00 43.44 6 ARG A C 7
ATOM 3379 O O . ARG A 1 6 ? -2.907 11.841 0.674 1.00 51.53 6 ARG A O 7
ATOM 3400 N N . ALA A 1 7 ? -1.938 10.629 2.302 1.00 2.34 7 ALA A N 7
ATOM 3401 C CA . ALA A 1 7 ? -2.886 11.047 3.328 1.00 24.20 7 ALA A CA 7
ATOM 3402 C C . ALA A 1 7 ? -2.536 10.435 4.680 1.00 1.04 7 ALA A C 7
ATOM 3403 O O . ALA A 1 7 ? -2.007 9.326 4.752 1.00 34.41 7 ALA A O 7
ATOM 3410 N N . TRP A 1 8 ? -2.833 11.165 5.749 1.00 13.21 8 TRP A N 7
ATOM 3411 C CA . TRP A 1 8 ? -2.549 10.694 7.100 1.00 71.32 8 TRP A CA 7
ATOM 3412 C C . TRP A 1 8 ? -3.115 9.295 7.318 1.00 30.14 8 TRP A C 7
ATOM 3413 O O . TRP A 1 8 ? -2.576 8.513 8.103 1.00 52.34 8 TRP A O 7
ATOM 3434 N N . ILE A 1 9 ? -4.203 8.986 6.621 1.00 61.20 9 ILE A N 7
ATOM 3435 C CA . ILE A 1 9 ? -4.840 7.680 6.739 1.00 41.11 9 ILE A CA 7
ATOM 3436 C C . ILE A 1 9 ? -4.791 6.923 5.416 1.00 24.23 9 ILE A C 7
ATOM 3437 O O . ILE A 1 9 ? -4.112 7.337 4.476 1.00 24.21 9 ILE A O 7
ATOM 3453 N N . CYS A 1 10 ? -5.516 5.812 5.350 1.00 71.43 10 CYS A N 7
ATOM 3454 C CA . CYS A 1 10 ? -5.557 4.996 4.142 1.00 33.21 10 CYS A CA 7
ATOM 3455 C C . CYS A 1 10 ? -6.987 4.566 3.824 1.00 3.43 10 CYS A C 7
ATOM 3456 O O . CYS A 1 10 ? -7.942 5.061 4.423 1.00 50.45 10 CYS A O 7
ATOM 3463 N N . ARG A 1 11 ? -7.125 3.642 2.879 1.00 3.31 11 ARG A N 7
ATOM 3464 C CA . ARG A 1 11 ? -8.437 3.147 2.481 1.00 63.40 11 ARG A CA 7
ATOM 3465 C C . ARG A 1 11 ? -9.227 2.664 3.694 1.00 24.10 11 ARG A C 7
ATOM 3466 O O . ARG A 1 11 ? -10.117 3.359 4.184 1.00 60.34 11 ARG A O 7
ATOM 3487 N N . TRP A 1 12 ? -8.895 1.470 4.173 1.00 44.44 12 TRP A N 7
ATOM 3488 C CA . TRP A 1 12 ? -9.573 0.895 5.328 1.00 75.30 12 TRP A CA 7
ATOM 3489 C C . TRP A 1 12 ? -9.010 -0.483 5.660 1.00 52.23 12 TRP A C 7
ATOM 3490 O O . TRP A 1 12 ? -8.978 -1.372 4.810 1.00 53.20 12 TRP A O 7
ATOM 3511 N N . GLY A 1 13 ? -8.567 -0.653 6.902 1.00 44.14 13 GLY A N 7
ATOM 3512 C CA . GLY A 1 13 ? -8.011 -1.926 7.323 1.00 44.51 13 GLY A CA 7
ATOM 3513 C C . GLY A 1 13 ? -6.944 -2.435 6.374 1.00 40.21 13 GLY A C 7
ATOM 3514 O O . GLY A 1 13 ? -6.835 -3.638 6.142 1.00 25.31 13 GLY A O 7
ATOM 3518 N N . GLU A 1 14 ? -6.157 -1.516 5.823 1.00 61.24 14 GLU A N 7
ATOM 3519 C CA . GLU A 1 14 ? -5.096 -1.880 4.891 1.00 5.03 14 GLU A CA 7
ATOM 3520 C C . GLU A 1 14 ? -3.764 -2.042 5.620 1.00 54.33 14 GLU A C 7
ATOM 3521 O O . GLU A 1 14 ? -3.680 -1.842 6.831 1.00 4.25 14 GLU A O 7
ATOM 3533 N N . ARG A 1 15 ? -2.728 -2.405 4.872 1.00 63.33 15 ARG A N 7
ATOM 3534 C CA . ARG A 1 15 ? -1.401 -2.596 5.446 1.00 51.14 15 ARG A CA 7
ATOM 3535 C C . ARG A 1 15 ? -0.419 -1.565 4.898 1.00 65.15 15 ARG A C 7
ATOM 3536 O O . ARG A 1 15 ? -0.794 -0.684 4.124 1.00 52.31 15 ARG A O 7
ATOM 3557 N N . HIS A 1 16 ? 0.842 -1.682 5.304 1.00 13.42 16 HIS A N 7
ATOM 3558 C CA . HIS A 1 16 ? 1.879 -0.760 4.854 1.00 54.01 16 HIS A CA 7
ATOM 3559 C C . HIS A 1 16 ? 2.882 -1.471 3.951 1.00 43.41 16 HIS A C 7
ATOM 3560 O O . HIS A 1 16 ? 3.160 -2.657 4.128 1.00 54.25 16 HIS A O 7
ATOM 3574 N N . SER A 1 17 ? 3.423 -0.737 2.983 1.00 72.42 17 SER A N 7
ATOM 3575 C CA . SER A 1 17 ? 4.392 -1.299 2.049 1.00 1.12 17 SER A CA 7
ATOM 3576 C C . SER A 1 17 ? 5.132 -0.192 1.303 1.00 33.42 17 SER A C 7
ATOM 3577 O O . SER A 1 17 ? 4.792 0.141 0.169 1.00 52.50 17 SER A O 7
ATOM 3585 N N . GLY A 1 18 ? 6.146 0.373 1.950 1.00 4.11 18 GLY A N 7
ATOM 3586 C CA . GLY A 1 18 ? 6.919 1.436 1.334 1.00 52.00 18 GLY A CA 7
ATOM 3587 C C . GLY A 1 18 ? 6.047 2.570 0.831 1.00 21.42 18 GLY A C 7
ATOM 3588 O O . GLY A 1 18 ? 4.860 2.639 1.151 1.00 2.50 18 GLY A O 7
ATOM 3592 N N . LYS A 1 19 ? 6.636 3.462 0.043 1.00 64.04 19 LYS A N 7
ATOM 3593 C CA . LYS A 1 19 ? 5.907 4.599 -0.506 1.00 12.01 19 LYS A CA 7
ATOM 3594 C C . LYS A 1 19 ? 6.092 4.686 -2.017 1.00 51.44 19 LYS A C 7
ATOM 3595 O O . LYS A 1 19 ? 7.023 4.104 -2.574 1.00 5.22 19 LYS A O 7
ATOM 3614 N N . CYS A 1 20 ? 5.200 5.418 -2.677 1.00 0.22 20 CYS A N 7
ATOM 3615 C CA . CYS A 1 20 ? 5.265 5.583 -4.124 1.00 1.22 20 CYS A CA 7
ATOM 3616 C C . CYS A 1 20 ? 6.413 6.509 -4.515 1.00 3.34 20 CYS A C 7
ATOM 3617 O O . CYS A 1 20 ? 6.710 7.477 -3.813 1.00 21.30 20 CYS A O 7
ATOM 3624 N N . ILE A 1 21 ? 7.054 6.206 -5.638 1.00 65.21 21 ILE A N 7
ATOM 3625 C CA . ILE A 1 21 ? 8.168 7.011 -6.123 1.00 5.32 21 ILE A CA 7
ATOM 3626 C C . ILE A 1 21 ? 7.688 8.370 -6.622 1.00 24.04 21 ILE A C 7
ATOM 3627 O O . ILE A 1 21 ? 8.455 9.332 -6.669 1.00 24.12 21 ILE A O 7
ATOM 3643 N N . ASP A 1 22 ? 6.414 8.442 -6.991 1.00 64.21 22 ASP A N 7
ATOM 3644 C CA . ASP A 1 22 ? 5.830 9.684 -7.484 1.00 21.22 22 ASP A CA 7
ATOM 3645 C C . ASP A 1 22 ? 5.277 10.518 -6.333 1.00 3.43 22 ASP A C 7
ATOM 3646 O O . ASP A 1 22 ? 5.518 10.216 -5.164 1.00 55.42 22 ASP A O 7
ATOM 3655 N N . GLN A 1 23 ? 4.537 11.569 -6.672 1.00 44.03 23 GLN A N 7
ATOM 3656 C CA . GLN A 1 23 ? 3.952 12.448 -5.667 1.00 24.14 23 GLN A CA 7
ATOM 3657 C C . GLN A 1 23 ? 5.006 12.904 -4.663 1.00 23.32 23 GLN A C 7
ATOM 3658 O O . GLN A 1 23 ? 6.203 12.700 -4.867 1.00 22.31 23 GLN A O 7
ATOM 3672 N N . LYS A 1 24 ? 4.554 13.522 -3.577 1.00 52.44 24 LYS A N 7
ATOM 3673 C CA . LYS A 1 24 ? 5.457 14.007 -2.540 1.00 54.11 24 LYS A CA 7
ATOM 3674 C C . LYS A 1 24 ? 4.931 13.653 -1.153 1.00 23.24 24 LYS A C 7
ATOM 3675 O O . LYS A 1 24 ? 5.438 12.741 -0.500 1.00 45.34 24 LYS A O 7
ATOM 3694 N N . GLY A 1 25 ? 3.910 14.379 -0.708 1.00 3.32 25 GLY A N 7
ATOM 3695 C CA . GLY A 1 25 ? 3.333 14.125 0.599 1.00 13.11 25 GLY A CA 7
ATOM 3696 C C . GLY A 1 25 ? 4.327 14.337 1.724 1.00 52.45 25 GLY A C 7
ATOM 3697 O O . GLY A 1 25 ? 5.533 14.405 1.490 1.00 45.01 25 GLY A O 7
ATOM 3701 N N . SER A 1 26 ? 3.819 14.445 2.947 1.00 25.54 26 SER A N 7
ATOM 3702 C CA . SER A 1 26 ? 4.671 14.656 4.112 1.00 1.21 26 SER A CA 7
ATOM 3703 C C . SER A 1 26 ? 4.738 13.398 4.972 1.00 62.21 26 SER A C 7
ATOM 3704 O O . SER A 1 26 ? 3.822 13.107 5.742 1.00 2.53 26 SER A O 7
ATOM 3712 N N . THR A 1 27 ? 5.830 12.652 4.835 1.00 45.42 27 THR A N 7
ATOM 3713 C CA . THR A 1 27 ? 6.018 11.424 5.597 1.00 45.41 27 THR A CA 7
ATOM 3714 C C . THR A 1 27 ? 4.924 10.410 5.284 1.00 2.20 27 THR A C 7
ATOM 3715 O O . THR A 1 27 ? 4.700 9.469 6.046 1.00 42.31 27 THR A O 7
ATOM 3726 N N . TYR A 1 28 ? 4.246 10.607 4.159 1.00 10.00 28 TYR A N 7
ATOM 3727 C CA . TYR A 1 28 ? 3.173 9.710 3.746 1.00 23.24 28 TYR A CA 7
ATOM 3728 C C . TYR A 1 28 ? 3.712 8.310 3.465 1.00 54.31 28 TYR A C 7
ATOM 3729 O O . TYR A 1 28 ? 4.893 8.136 3.166 1.00 40.13 28 TYR A O 7
ATOM 3747 N N . ARG A 1 29 ? 2.835 7.316 3.563 1.00 65.24 29 ARG A N 7
ATOM 3748 C CA . ARG A 1 29 ? 3.221 5.931 3.319 1.00 3.03 29 ARG A CA 7
ATOM 3749 C C . ARG A 1 29 ? 2.113 5.178 2.589 1.00 0.12 29 ARG A C 7
ATOM 3750 O O . ARG A 1 29 ? 0.967 5.146 3.041 1.00 45.32 29 ARG A O 7
ATOM 3771 N N . LEU A 1 30 ? 2.461 4.574 1.459 1.00 62.15 30 LEU A N 7
ATOM 3772 C CA . LEU A 1 30 ? 1.496 3.821 0.665 1.00 41.13 30 LEU A CA 7
ATOM 3773 C C . LEU A 1 30 ? 0.731 2.829 1.535 1.00 65.42 30 LEU A C 7
ATOM 3774 O O . LEU A 1 30 ? 1.145 2.520 2.653 1.00 72.32 30 LEU A O 7
ATOM 3790 N N . CYS A 1 31 ? -0.385 2.330 1.014 1.00 43.43 31 CYS A N 7
ATOM 3791 C CA . CYS A 1 31 ? -1.207 1.371 1.741 1.00 11.20 31 CYS A CA 7
ATOM 3792 C C . CYS A 1 31 ? -1.868 0.385 0.783 1.00 71.52 31 CYS A C 7
ATOM 3793 O O . CYS A 1 31 ? -2.482 0.781 -0.208 1.00 62.15 31 CYS A O 7
ATOM 3800 N N . CYS A 1 32 ? -1.739 -0.903 1.086 1.00 45.23 32 CYS A N 7
ATOM 3801 C CA . CYS A 1 32 ? -2.322 -1.947 0.253 1.00 71.42 32 CYS A CA 7
ATOM 3802 C C . CYS A 1 32 ? -3.464 -2.650 0.982 1.00 50.33 32 CYS A C 7
ATOM 3803 O O . CYS A 1 32 ? -3.405 -2.859 2.194 1.00 52.45 32 CYS A O 7
ATOM 3810 N N . ARG A 1 33 ? -4.502 -3.012 0.234 1.00 3.24 33 ARG A N 7
ATOM 3811 C CA . ARG A 1 33 ? -5.657 -3.690 0.809 1.00 55.41 33 ARG A CA 7
ATOM 3812 C C . ARG A 1 33 ? -5.727 -5.139 0.338 1.00 71.40 33 ARG A C 7
ATOM 3813 O O . ARG A 1 33 ? -6.189 -5.422 -0.768 1.00 13.34 33 ARG A O 7
ATOM 3834 N N . ARG A 1 34 ? -5.265 -6.054 1.184 1.00 5.11 34 ARG A N 7
ATOM 3835 C CA . ARG A 1 34 ? -5.273 -7.474 0.854 1.00 43.11 34 ARG A CA 7
ATOM 3836 C C . ARG A 1 34 ? -6.697 -8.022 0.847 1.00 64.22 34 ARG A C 7
ATOM 3837 O O . ARG A 1 34 ? -6.919 -9.195 0.545 1.00 0.11 34 ARG A O 7
ATOM 3858 N N . SER A 1 1 ? -5.183 -0.157 -2.454 1.00 13.40 1 SER A N 8
ATOM 3859 C CA . SER A 1 1 ? -4.494 -0.577 -3.668 1.00 63.01 1 SER A CA 8
ATOM 3860 C C . SER A 1 1 ? -3.122 0.083 -3.770 1.00 22.22 1 SER A C 8
ATOM 3861 O O . SER A 1 1 ? -2.694 0.489 -4.851 1.00 24.24 1 SER A O 8
ATOM 3869 N N . CYS A 1 2 ? -2.437 0.186 -2.636 1.00 3.41 2 CYS A N 8
ATOM 3870 C CA . CYS A 1 2 ? -1.113 0.797 -2.595 1.00 34.15 2 CYS A CA 8
ATOM 3871 C C . CYS A 1 2 ? -1.182 2.271 -2.984 1.00 61.31 2 CYS A C 8
ATOM 3872 O O . CYS A 1 2 ? -0.195 2.851 -3.439 1.00 15.44 2 CYS A O 8
ATOM 3879 N N . THR A 1 3 ? -2.354 2.871 -2.803 1.00 0.33 3 THR A N 8
ATOM 3880 C CA . THR A 1 3 ? -2.552 4.276 -3.135 1.00 54.33 3 THR A CA 8
ATOM 3881 C C . THR A 1 3 ? -1.533 5.159 -2.425 1.00 64.10 3 THR A C 8
ATOM 3882 O O . THR A 1 3 ? -1.506 5.229 -1.196 1.00 23.31 3 THR A O 8
ATOM 3893 N N . CYS A 1 4 ? -0.694 5.833 -3.206 1.00 35.43 4 CYS A N 8
ATOM 3894 C CA . CYS A 1 4 ? 0.328 6.712 -2.652 1.00 30.23 4 CYS A CA 8
ATOM 3895 C C . CYS A 1 4 ? -0.287 8.019 -2.160 1.00 41.11 4 CYS A C 8
ATOM 3896 O O . CYS A 1 4 ? 0.055 9.098 -2.644 1.00 0.33 4 CYS A O 8
ATOM 3903 N N . ARG A 1 5 ? -1.196 7.913 -1.196 1.00 5.30 5 ARG A N 8
ATOM 3904 C CA . ARG A 1 5 ? -1.859 9.086 -0.639 1.00 41.23 5 ARG A CA 8
ATOM 3905 C C . ARG A 1 5 ? -0.932 9.833 0.315 1.00 1.31 5 ARG A C 8
ATOM 3906 O O . ARG A 1 5 ? 0.144 9.345 0.661 1.00 72.40 5 ARG A O 8
ATOM 3927 N N . ARG A 1 6 ? -1.356 11.020 0.736 1.00 15.13 6 ARG A N 8
ATOM 3928 C CA . ARG A 1 6 ? -0.564 11.835 1.649 1.00 0.20 6 ARG A CA 8
ATOM 3929 C C . ARG A 1 6 ? -1.324 12.093 2.947 1.00 24.41 6 ARG A C 8
ATOM 3930 O O . ARG A 1 6 ? -1.293 13.198 3.487 1.00 22.01 6 ARG A O 8
ATOM 3951 N N . ALA A 1 7 ? -2.005 11.064 3.442 1.00 40.42 7 ALA A N 8
ATOM 3952 C CA . ALA A 1 7 ? -2.771 11.179 4.677 1.00 70.34 7 ALA A CA 8
ATOM 3953 C C . ALA A 1 7 ? -2.546 9.968 5.576 1.00 34.10 7 ALA A C 8
ATOM 3954 O O . ALA A 1 7 ? -2.485 8.83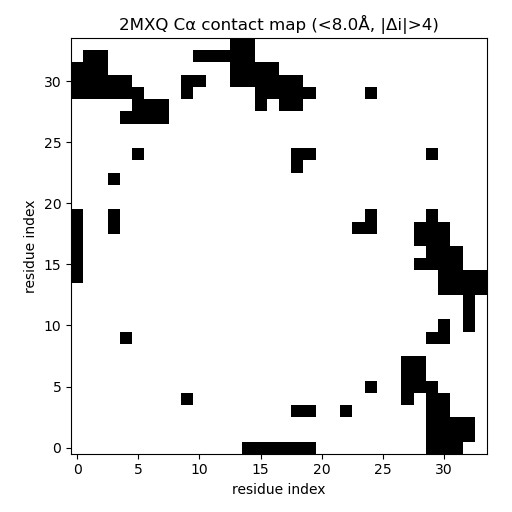4 5.102 1.00 73.42 7 ALA A O 8
ATOM 3961 N N . TRP A 1 8 ? -2.424 10.217 6.875 1.00 64.43 8 TRP A N 8
ATOM 3962 C CA . TRP A 1 8 ? -2.205 9.146 7.840 1.00 23.35 8 TRP A CA 8
ATOM 3963 C C . TRP A 1 8 ? -3.271 8.064 7.705 1.00 42.21 8 TRP A C 8
ATOM 3964 O O . TRP A 1 8 ? -3.031 6.900 8.026 1.00 63.23 8 TRP A O 8
ATOM 3985 N N . ILE A 1 9 ? -4.448 8.456 7.228 1.00 24.11 9 ILE A N 8
ATOM 3986 C CA . ILE A 1 9 ? -5.549 7.518 7.049 1.00 12.33 9 ILE A CA 8
ATOM 3987 C C . ILE A 1 9 ? -5.575 6.965 5.629 1.00 52.14 9 ILE A C 8
ATOM 3988 O O . ILE A 1 9 ? -4.884 7.468 4.742 1.00 73.01 9 ILE A O 8
ATOM 4004 N N . CYS A 1 10 ? -6.378 5.928 5.418 1.00 32.51 10 CYS A N 8
ATOM 4005 C CA . CYS A 1 10 ? -6.497 5.306 4.105 1.00 63.41 10 CYS A CA 8
ATOM 4006 C C . CYS A 1 10 ? -7.911 4.778 3.879 1.00 64.14 10 CYS A C 8
ATOM 4007 O O . CYS A 1 10 ? -8.815 5.035 4.673 1.00 2.14 10 CYS A O 8
ATOM 4014 N N . ARG A 1 11 ? -8.093 4.039 2.789 1.00 21.43 11 ARG A N 8
ATOM 4015 C CA . ARG A 1 11 ? -9.396 3.475 2.458 1.00 51.45 11 ARG A CA 8
ATOM 4016 C C . ARG A 1 11 ? -9.994 2.745 3.657 1.00 40.25 11 ARG A C 8
ATOM 4017 O O . ARG A 1 11 ? -10.903 3.252 4.314 1.00 72.31 11 ARG A O 8
ATOM 4038 N N . TRP A 1 12 ? -9.478 1.554 3.934 1.00 23.51 12 TRP A N 8
ATOM 4039 C CA . TRP A 1 12 ? -9.961 0.753 5.054 1.00 51.43 12 TRP A CA 8
ATOM 4040 C C . TRP A 1 12 ? -9.197 -0.562 5.153 1.00 61.24 12 TRP A C 8
ATOM 4041 O O . TRP A 1 12 ? -8.995 -1.251 4.153 1.00 14.41 12 TRP A O 8
ATOM 4062 N N . GLY A 1 13 ? -8.773 -0.906 6.365 1.00 33.22 13 GLY A N 8
ATOM 4063 C CA . GLY A 1 13 ? -8.036 -2.139 6.571 1.00 21.03 13 GLY A CA 8
ATOM 4064 C C . GLY A 1 13 ? -6.859 -2.275 5.626 1.00 24.33 13 GLY A C 8
ATOM 4065 O O . GLY A 1 13 ? -6.589 -3.361 5.114 1.00 23.12 13 GLY A O 8
ATOM 4069 N N . GLU A 1 14 ? -6.157 -1.170 5.394 1.00 73.13 14 GLU A N 8
ATOM 4070 C CA . GLU A 1 14 ? -5.004 -1.172 4.501 1.00 11.33 14 GLU A CA 8
ATOM 4071 C C . GLU A 1 14 ? -3.741 -1.595 5.246 1.00 42.44 14 GLU A C 8
ATOM 4072 O O . GLU A 1 14 ? -3.797 -1.990 6.410 1.00 3.43 14 GLU A O 8
ATOM 4084 N N . ARG A 1 15 ? -2.603 -1.509 4.564 1.00 30.12 15 ARG A N 8
ATOM 4085 C CA . ARG A 1 15 ? -1.326 -1.884 5.159 1.00 30.32 15 ARG A CA 8
ATOM 4086 C C . ARG A 1 15 ? -0.199 -1.002 4.630 1.00 54.30 15 ARG A C 8
ATOM 4087 O O . ARG A 1 15 ? -0.294 -0.446 3.535 1.00 11.43 15 ARG A O 8
ATOM 4108 N N . HIS A 1 16 ? 0.866 -0.877 5.415 1.00 63.33 16 HIS A N 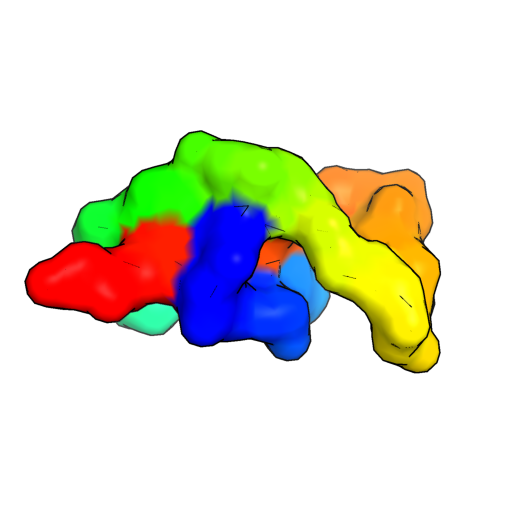8
ATOM 4109 C CA . HIS A 1 16 ? 2.012 -0.062 5.025 1.00 34.21 16 HIS A CA 8
ATOM 4110 C C . HIS A 1 16 ? 2.974 -0.860 4.150 1.00 32.13 16 HIS A C 8
ATOM 4111 O O . HIS A 1 16 ? 3.437 -1.932 4.538 1.00 21.44 16 HIS A O 8
ATOM 4125 N N . SER A 1 17 ? 3.269 -0.330 2.968 1.00 42.32 17 SER A N 8
ATOM 4126 C CA . SER A 1 17 ? 4.172 -0.995 2.036 1.00 44.40 17 SER A CA 8
ATOM 4127 C C . SER A 1 17 ? 5.314 -0.067 1.631 1.00 61.22 17 SER A C 8
ATOM 4128 O O . SER A 1 17 ? 6.163 -0.428 0.817 1.00 23.42 17 SER A O 8
ATOM 4136 N N . GLY A 1 18 ? 5.327 1.132 2.205 1.00 32.25 18 GLY A N 8
ATOM 4137 C CA . GLY A 1 18 ? 6.368 2.094 1.892 1.00 35.54 18 GLY A CA 8
ATOM 4138 C C . GLY A 1 18 ? 5.970 3.033 0.771 1.00 3.44 18 GLY A C 8
ATOM 4139 O O . GLY A 1 18 ? 5.584 2.593 -0.311 1.00 70.43 18 GLY A O 8
ATOM 4143 N N . LYS A 1 19 ? 6.063 4.333 1.030 1.00 4.24 19 LYS A N 8
ATOM 4144 C CA . LYS A 1 19 ? 5.711 5.339 0.036 1.00 54.33 19 LYS A CA 8
ATOM 4145 C C . LYS A 1 19 ? 6.411 5.062 -1.291 1.00 30.13 19 LYS A C 8
ATOM 4146 O O . LYS A 1 19 ? 7.314 4.228 -1.365 1.00 74.43 19 LYS A O 8
ATOM 4165 N N . CYS A 1 20 ? 5.991 5.767 -2.335 1.00 54.33 20 CYS A N 8
ATOM 4166 C CA . CYS A 1 20 ? 6.578 5.598 -3.659 1.00 54.40 20 CYS A CA 8
ATOM 4167 C C . CYS A 1 20 ? 7.173 6.910 -4.162 1.00 0.54 20 CYS A C 8
ATOM 4168 O O . CYS A 1 20 ? 7.271 7.885 -3.416 1.00 12.34 20 CYS A O 8
ATOM 4175 N N . ILE A 1 21 ? 7.569 6.927 -5.430 1.00 33.31 21 ILE A N 8
ATOM 4176 C CA . ILE A 1 21 ? 8.153 8.119 -6.032 1.00 72.41 21 ILE A CA 8
ATOM 4177 C C . ILE A 1 21 ? 7.384 8.537 -7.281 1.00 31.40 21 ILE A C 8
ATOM 4178 O O . ILE A 1 21 ? 7.684 9.562 -7.893 1.00 13.12 21 ILE A O 8
ATOM 4194 N N . ASP A 1 22 ? 6.391 7.737 -7.653 1.00 34.24 22 ASP A N 8
ATOM 4195 C CA . ASP A 1 22 ? 5.576 8.025 -8.827 1.00 73.23 22 ASP A CA 8
ATOM 4196 C C . ASP A 1 22 ? 5.032 9.449 -8.776 1.00 1.35 22 ASP A C 8
ATOM 4197 O O . ASP A 1 22 ? 5.508 10.331 -9.490 1.00 71.12 22 ASP A O 8
ATOM 4206 N N . GLN A 1 23 ? 4.033 9.665 -7.926 1.00 52.44 23 GLN A N 8
ATOM 4207 C CA . GLN A 1 23 ? 3.424 10.982 -7.783 1.00 53.55 23 GLN A CA 8
ATOM 4208 C C . GLN A 1 23 ? 4.048 11.748 -6.622 1.00 24.03 23 GLN A C 8
ATOM 4209 O O . GLN A 1 23 ? 4.298 12.950 -6.718 1.00 73.23 23 GLN A O 8
ATOM 4223 N N . LYS A 1 24 ? 4.299 11.044 -5.523 1.00 11.43 24 LYS A N 8
ATOM 4224 C CA . LYS A 1 24 ? 4.895 11.656 -4.341 1.00 45.33 24 LYS A CA 8
ATOM 4225 C C . LYS A 1 24 ? 5.194 10.606 -3.276 1.00 61.25 24 LYS A C 8
ATOM 4226 O O . LYS A 1 24 ? 4.997 9.412 -3.496 1.00 60.54 24 LYS A O 8
ATOM 4245 N N . GLY A 1 25 ? 5.670 11.060 -2.121 1.00 34.44 25 GLY A N 8
ATOM 4246 C CA . GLY A 1 25 ? 5.986 10.146 -1.039 1.00 20.43 25 GLY A CA 8
ATOM 4247 C C . GLY A 1 25 ? 7.151 10.626 -0.196 1.00 62.32 25 GLY A C 8
ATOM 4248 O O . GLY A 1 25 ? 8.288 10.198 -0.396 1.00 42.42 25 GLY A O 8
ATOM 4252 N N . SER A 1 26 ? 6.869 11.518 0.748 1.00 70.22 26 SER A N 8
ATOM 4253 C CA . SER A 1 26 ? 7.904 12.061 1.620 1.00 34.11 26 SER A CA 8
ATOM 4254 C C . SER A 1 26 ? 7.524 11.885 3.087 1.00 2.44 26 SER A C 8
ATOM 4255 O O . SER A 1 26 ? 8.070 11.029 3.785 1.00 52.43 26 SER A O 8
ATOM 4263 N N . THR A 1 27 ? 6.584 12.703 3.551 1.00 1.30 27 THR A N 8
ATOM 4264 C CA . THR A 1 27 ? 6.131 12.641 4.935 1.00 63.21 27 THR A CA 8
ATOM 4265 C C . THR A 1 27 ? 4.886 11.772 5.067 1.00 31.32 27 THR A C 8
ATOM 4266 O O . THR A 1 27 ? 4.083 11.956 5.982 1.00 54.32 27 THR A O 8
ATOM 4277 N N . TYR A 1 28 ? 4.732 10.824 4.150 1.00 73.34 28 TYR A N 8
ATOM 4278 C CA . TYR A 1 28 ? 3.582 9.927 4.163 1.00 24.42 28 TYR A CA 8
ATOM 4279 C C . TYR A 1 28 ? 3.932 8.584 3.530 1.00 61.44 28 TYR A C 8
ATOM 4280 O O . TYR A 1 28 ? 5.075 8.349 3.137 1.00 71.33 28 TYR A O 8
ATOM 4298 N N . ARG A 1 29 ? 2.939 7.706 3.433 1.00 31.34 29 ARG A N 8
ATOM 4299 C CA . ARG A 1 29 ? 3.140 6.386 2.848 1.00 21.44 29 ARG A CA 8
ATOM 4300 C C . ARG A 1 29 ? 1.860 5.884 2.186 1.00 24.41 29 ARG A C 8
ATOM 4301 O O . ARG A 1 29 ? 0.764 6.353 2.494 1.00 71.11 29 ARG A O 8
ATOM 4322 N N . LEU A 1 30 ? 2.008 4.928 1.275 1.00 35.01 30 LEU A N 8
ATOM 4323 C CA . LEU A 1 30 ? 0.864 4.362 0.568 1.00 13.13 30 LEU A CA 8
ATOM 4324 C C . LEU A 1 30 ? 0.075 3.421 1.474 1.00 44.04 30 LEU A C 8
ATOM 4325 O O . LEU A 1 30 ? 0.306 3.366 2.682 1.00 43.31 30 LEU A O 8
ATOM 4341 N N . CYS A 1 31 ? -0.855 2.680 0.881 1.00 21.12 31 CYS A N 8
ATOM 4342 C CA . CYS A 1 31 ? -1.677 1.739 1.633 1.00 42.04 31 CYS A CA 8
ATOM 4343 C C . CYS A 1 31 ? -2.054 0.537 0.771 1.00 42.30 31 CYS A C 8
ATOM 4344 O O . CYS A 1 31 ? -2.978 0.606 -0.040 1.00 0.11 31 CYS A O 8
ATOM 4351 N N . CYS A 1 32 ? -1.332 -0.563 0.953 1.00 60.55 32 CYS A N 8
ATOM 4352 C CA . CYS A 1 32 ? -1.589 -1.781 0.193 1.00 60.01 32 CYS A CA 8
ATOM 4353 C C . CYS A 1 32 ? -2.557 -2.694 0.940 1.00 50.01 32 CYS A C 8
ATOM 4354 O O . CYS A 1 32 ? -3.071 -2.336 2.000 1.00 23.51 32 CYS A O 8
ATOM 4361 N N . ARG A 1 33 ? -2.801 -3.874 0.379 1.00 23.03 33 ARG A N 8
ATOM 4362 C CA . ARG A 1 33 ? -3.707 -4.838 0.991 1.00 13.01 33 ARG A CA 8
ATOM 4363 C C . ARG A 1 33 ? -3.459 -6.241 0.444 1.00 10.25 33 ARG A C 8
ATOM 4364 O O . ARG A 1 33 ? -3.407 -6.445 -0.769 1.00 12.25 33 ARG A O 8
ATOM 4385 N N . ARG A 1 34 ? -3.306 -7.204 1.348 1.00 42.34 34 ARG A N 8
ATOM 4386 C CA . ARG A 1 34 ? -3.061 -8.587 0.956 1.00 52.50 34 ARG A CA 8
ATOM 4387 C C . ARG A 1 34 ? -4.144 -9.081 0.001 1.00 10.13 34 ARG A C 8
ATOM 4388 O O . ARG A 1 34 ? -3.856 -9.473 -1.129 1.00 72.45 34 ARG A O 8
ATOM 4409 N N . SER A 1 1 ? 2.213 -2.312 -1.275 1.00 24.01 1 SER A N 9
ATOM 4410 C CA . SER A 1 1 ? 1.835 -0.977 -1.724 1.00 33.34 1 SER A CA 9
ATOM 4411 C C . SER A 1 1 ? 0.801 -1.053 -2.843 1.00 32.40 1 SER A C 9
ATOM 4412 O O . SER A 1 1 ? 1.049 -1.645 -3.894 1.00 51.01 1 SER A O 9
ATOM 4420 N N . CYS A 1 2 ? -0.360 -0.450 -2.610 1.00 30.44 2 CYS A N 9
ATOM 4421 C CA . CYS A 1 2 ? -1.433 -0.449 -3.596 1.00 55.20 2 CYS A CA 9
ATOM 4422 C C . CYS A 1 2 ? -2.147 0.900 -3.622 1.00 4.02 2 CYS A C 9
ATOM 4423 O O . CYS A 1 2 ? -2.033 1.658 -4.586 1.00 62.41 2 CYS A O 9
ATOM 4430 N N . THR A 1 3 ? -2.883 1.194 -2.555 1.00 1.54 3 THR A N 9
ATOM 4431 C CA . THR A 1 3 ? -3.615 2.450 -2.454 1.00 53.53 3 THR A CA 9
ATOM 4432 C C . THR A 1 3 ? -2.683 3.604 -2.100 1.00 74.33 3 THR A C 9
ATOM 4433 O O . THR A 1 3 ? -2.749 4.153 -1.000 1.00 51.43 3 THR A O 9
ATOM 4444 N N . CYS A 1 4 ? -1.816 3.967 -3.039 1.00 22.30 4 CYS A N 9
ATOM 4445 C CA . CYS A 1 4 ? -0.870 5.055 -2.827 1.00 3.43 4 CYS A CA 9
ATOM 4446 C C . CYS A 1 4 ? -1.598 6.389 -2.686 1.00 42.11 4 CYS A C 9
ATOM 4447 O O . CYS A 1 4 ? -1.980 7.007 -3.680 1.00 12.01 4 CYS A O 9
ATOM 4454 N N . ARG A 1 5 ? -1.785 6.826 -1.445 1.00 54.53 5 ARG A N 9
ATOM 4455 C CA . ARG A 1 5 ? -2.468 8.086 -1.174 1.00 71.11 5 ARG A CA 9
ATOM 4456 C C . ARG A 1 5 ? -1.653 8.951 -0.218 1.00 3.31 5 ARG A C 9
ATOM 4457 O O . ARG A 1 5 ? -0.576 8.556 0.228 1.00 25.40 5 ARG A O 9
ATOM 4478 N N . ARG A 1 6 ? -2.174 10.134 0.092 1.00 22.01 6 ARG A N 9
ATOM 4479 C CA . ARG A 1 6 ? -1.494 11.056 0.994 1.00 64.13 6 ARG A CA 9
ATOM 4480 C C . ARG A 1 6 ? -2.388 11.420 2.175 1.00 11.30 6 ARG A C 9
ATOM 4481 O O . ARG A 1 6 ? -3.357 12.164 2.026 1.00 0.24 6 ARG A O 9
ATOM 4502 N N . ALA A 1 7 ? -2.056 10.890 3.348 1.00 41.34 7 ALA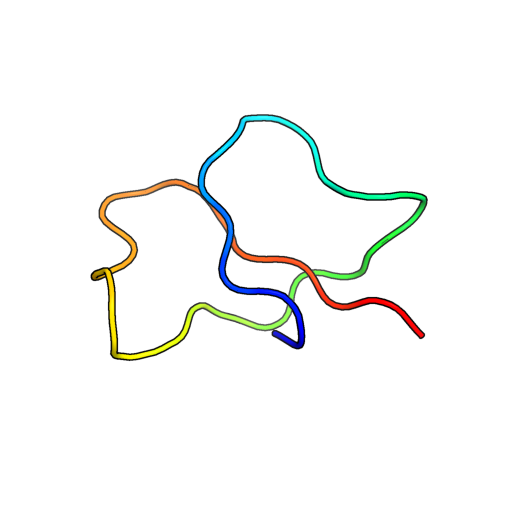 A N 9
ATOM 4503 C CA . ALA A 1 7 ? -2.828 11.161 4.554 1.00 24.33 7 ALA A CA 9
ATOM 4504 C C . ALA A 1 7 ? -2.220 10.458 5.764 1.00 60.05 7 ALA A C 9
ATOM 4505 O O . ALA A 1 7 ? -1.356 9.593 5.621 1.00 73.51 7 ALA A O 9
ATOM 4512 N N . TRP A 1 8 ? -2.676 10.836 6.952 1.00 1.11 8 TRP A N 9
ATOM 4513 C CA . TRP A 1 8 ? -2.176 10.242 8.187 1.00 62.23 8 TRP A CA 9
ATOM 4514 C C . TRP A 1 8 ? -2.799 8.871 8.422 1.00 34.43 8 TRP A C 9
ATOM 4515 O O . TRP A 1 8 ? -2.461 8.182 9.386 1.00 54.51 8 TRP A O 9
ATOM 4536 N N . ILE A 1 9 ? -3.710 8.480 7.537 1.00 31.54 9 ILE A N 9
ATOM 4537 C CA . ILE A 1 9 ? -4.379 7.189 7.650 1.00 51.43 9 ILE A CA 9
ATOM 4538 C C . ILE A 1 9 ? -4.485 6.505 6.291 1.00 20.01 9 ILE A C 9
ATOM 4539 O O . ILE A 1 9 ? -3.994 7.018 5.285 1.00 21.02 9 ILE A O 9
ATOM 4555 N N . CYS A 1 10 ? -5.131 5.344 6.269 1.00 63.25 10 CYS A N 9
ATOM 4556 C CA . CYS A 1 10 ? -5.303 4.588 5.034 1.00 55.22 10 CYS A CA 9
ATOM 4557 C C . CYS A 1 10 ? -6.775 4.260 4.798 1.00 10.12 10 CYS A C 9
ATOM 4558 O O . CYS A 1 10 ? -7.626 4.534 5.645 1.00 41.34 10 CYS A O 9
ATOM 4565 N N . ARG A 1 11 ? -7.067 3.672 3.643 1.00 64.51 11 ARG A N 9
ATOM 4566 C CA . ARG A 1 11 ? -8.435 3.307 3.295 1.00 23.31 11 ARG A CA 9
ATOM 4567 C C . ARG A 1 11 ? -9.089 2.512 4.422 1.00 43.51 11 ARG A C 9
ATOM 4568 O O . ARG A 1 11 ? -9.926 3.035 5.158 1.00 62.11 11 ARG A O 9
ATOM 4589 N N . TRP A 1 12 ? -8.701 1.249 4.550 1.00 74.44 12 TRP A N 9
ATOM 4590 C CA . TRP A 1 12 ? -9.251 0.382 5.586 1.00 4.14 12 TRP A CA 9
ATOM 4591 C C . TRP A 1 12 ? -8.436 -0.901 5.711 1.00 15.12 12 TRP A C 9
ATOM 4592 O O . TRP A 1 12 ? -8.246 -1.624 4.734 1.00 1.22 12 TRP A O 9
ATOM 4613 N N . GLY A 1 13 ? -7.958 -1.178 6.920 1.00 20.24 13 GLY A N 9
ATOM 4614 C CA . GLY A 1 13 ? -7.170 -2.375 7.150 1.00 42.12 13 GLY A CA 9
ATOM 4615 C C . GLY A 1 13 ? -6.020 -2.508 6.171 1.00 21.23 13 GLY A C 9
ATOM 4616 O O . GLY A 1 13 ? -5.654 -3.617 5.782 1.00 40.42 13 GLY A O 9
ATOM 4620 N N . GLU A 1 14 ? -5.450 -1.375 5.772 1.00 31.40 14 GLU A N 9
ATOM 4621 C CA . GLU A 1 14 ? -4.337 -1.372 4.831 1.00 44.44 14 GLU A CA 9
ATOM 4622 C C . GLU A 1 14 ? -3.022 -1.681 5.541 1.00 32.22 14 GLU A C 9
ATOM 4623 O O . GLU A 1 14 ? -2.997 -1.907 6.751 1.00 22.31 14 GLU A O 9
ATOM 4635 N N . ARG A 1 15 ? -1.933 -1.690 4.780 1.00 23.02 15 ARG A N 9
ATOM 4636 C CA . ARG A 1 15 ? -0.615 -1.974 5.336 1.00 41.42 15 ARG A CA 9
ATOM 4637 C C . ARG A 1 15 ? 0.460 -1.150 4.633 1.00 1.51 15 ARG A C 9
ATOM 4638 O O . ARG A 1 15 ? 0.384 -0.909 3.428 1.00 40.12 15 ARG A O 9
ATOM 4659 N N . HIS A 1 16 ? 1.461 -0.719 5.395 1.00 72.11 16 HIS A N 9
ATOM 4660 C CA . HIS A 1 16 ? 2.552 0.078 4.845 1.00 13.14 16 HIS A CA 9
ATOM 4661 C C . HIS A 1 16 ? 3.592 -0.814 4.174 1.00 13.31 16 HIS A C 9
ATOM 4662 O O . HIS A 1 16 ? 3.942 -1.874 4.693 1.00 50.15 16 HIS A O 9
ATOM 4676 N N . SER A 1 17 ? 4.081 -0.377 3.018 1.00 70.21 17 SER A N 9
ATOM 4677 C CA . SER A 1 17 ? 5.077 -1.138 2.273 1.00 24.24 17 SER A CA 9
ATOM 4678 C C . SER A 1 17 ? 5.928 -0.216 1.405 1.00 72.10 17 SER A C 9
ATOM 4679 O O . SER A 1 17 ? 6.066 -0.431 0.202 1.00 62.34 17 SER A O 9
ATOM 4687 N N . GLY A 1 18 ? 6.496 0.813 2.026 1.00 40.54 18 GLY A N 9
ATOM 4688 C CA . GLY A 1 18 ? 7.326 1.754 1.295 1.00 33.13 18 GLY A CA 9
ATOM 4689 C C . GLY A 1 18 ? 6.533 2.568 0.292 1.00 45.31 18 GLY A C 9
ATOM 4690 O O . GLY A 1 18 ? 5.908 2.015 -0.613 1.00 0.31 18 GLY A O 9
ATOM 4694 N N . LYS A 1 19 ? 6.558 3.887 0.452 1.00 53.10 19 LYS A N 9
ATOM 4695 C CA . LYS A 1 19 ? 5.836 4.781 -0.446 1.00 63.34 19 LYS A CA 9
ATOM 4696 C C . LYS A 1 19 ? 6.111 4.425 -1.904 1.00 32.20 19 LYS A C 9
ATOM 4697 O O . LYS A 1 19 ? 7.213 4.001 -2.253 1.00 50.13 19 LYS A O 9
ATOM 4716 N N . CYS A 1 20 ? 5.102 4.601 -2.751 1.00 64.33 20 CYS A N 9
ATOM 4717 C CA . CYS A 1 20 ? 5.235 4.299 -4.172 1.00 12.35 20 CYS A CA 9
ATOM 4718 C C . CYS A 1 20 ? 6.055 5.373 -4.881 1.00 71.22 20 CYS A C 9
ATOM 4719 O O . CYS A 1 20 ? 6.479 6.352 -4.267 1.00 32.15 20 CYS A O 9
ATOM 4726 N N . ILE A 1 21 ? 6.274 5.182 -6.178 1.00 33.52 21 ILE A N 9
ATOM 4727 C CA . ILE A 1 21 ? 7.041 6.134 -6.971 1.00 62.50 21 ILE A CA 9
ATOM 4728 C C . ILE A 1 21 ? 6.410 7.521 -6.927 1.00 73.23 21 ILE A C 9
ATOM 4729 O O . ILE A 1 21 ? 6.988 8.461 -6.382 1.00 24.41 21 ILE A O 9
ATOM 4745 N N . ASP A 1 22 ? 5.219 7.641 -7.504 1.00 12.04 22 ASP A N 9
ATOM 4746 C CA . ASP A 1 22 ? 4.506 8.913 -7.528 1.00 42.12 22 ASP A CA 9
ATOM 4747 C C . ASP A 1 22 ? 4.267 9.429 -6.113 1.00 0.42 22 ASP A C 9
ATOM 4748 O O . ASP A 1 22 ? 4.685 8.807 -5.137 1.00 0.32 22 ASP A O 9
ATOM 4757 N N . GLN A 1 23 ? 3.593 10.570 -6.011 1.00 2.54 23 GLN A N 9
ATOM 4758 C CA . GLN A 1 23 ? 3.300 11.171 -4.714 1.00 65.34 23 GLN A CA 9
ATOM 4759 C C . GLN A 1 23 ? 4.546 11.202 -3.835 1.00 62.21 23 GLN A C 9
ATOM 4760 O O . GLN A 1 23 ? 4.770 10.303 -3.024 1.00 74.21 23 GLN A O 9
ATOM 4774 N N . LYS A 1 24 ? 5.356 12.242 -4.001 1.00 53.32 24 LYS A N 9
ATOM 4775 C CA . LYS A 1 24 ? 6.579 12.392 -3.223 1.00 3.34 24 LYS A CA 9
ATOM 4776 C C . LYS A 1 24 ? 6.284 12.329 -1.727 1.00 50.44 24 LYS A C 9
ATOM 4777 O O . LYS A 1 24 ? 5.854 13.314 -1.128 1.00 35.30 24 LYS A O 9
ATOM 4796 N N . GLY A 1 25 ? 6.520 11.165 -1.130 1.00 73.14 25 GLY A N 9
ATOM 4797 C CA . GLY A 1 25 ? 6.274 10.996 0.290 1.00 44.41 25 GLY A CA 9
ATOM 4798 C C . GLY A 1 25 ? 7.014 12.018 1.131 1.00 21.52 25 GLY A C 9
ATOM 4799 O O . GLY A 1 25 ? 8.211 11.875 1.382 1.00 13.25 25 GLY A O 9
ATOM 4803 N N . SER A 1 26 ? 6.301 13.051 1.567 1.00 43.55 26 SER A N 9
ATOM 4804 C CA . SER A 1 26 ? 6.899 14.104 2.380 1.00 60.11 26 SER A CA 9
ATOM 4805 C C . SER A 1 26 ? 6.268 14.142 3.769 1.00 64.44 26 SER A C 9
ATOM 4806 O O . SER A 1 26 ? 6.874 14.623 4.727 1.00 65.24 26 SER A O 9
ATOM 4814 N N . THR A 1 27 ? 5.045 13.630 3.870 1.00 4.04 27 THR A N 9
ATOM 4815 C CA . THR A 1 27 ? 4.331 13.606 5.140 1.00 34.52 27 THR A CA 9
ATOM 4816 C C . THR A 1 27 ? 3.185 12.600 5.107 1.00 3.01 27 THR A C 9
ATOM 4817 O O . THR A 1 27 ? 2.189 12.756 5.814 1.00 60.34 27 THR A O 9
ATOM 4828 N N . TYR A 1 28 ? 3.334 11.569 4.283 1.00 34.32 28 TYR A N 9
ATOM 4829 C CA . TYR A 1 28 ? 2.310 10.538 4.157 1.00 21.11 28 TYR A CA 9
ATOM 4830 C C . TYR A 1 28 ? 2.927 9.206 3.741 1.00 74.02 28 TYR A C 9
ATOM 4831 O O . TYR A 1 28 ? 3.865 9.165 2.945 1.00 53.34 28 TYR A O 9
ATOM 4849 N N . ARG A 1 29 ? 2.392 8.118 4.285 1.00 33.01 29 ARG A N 9
ATOM 4850 C CA . ARG A 1 29 ? 2.888 6.784 3.972 1.00 65.42 29 ARG A CA 9
ATOM 4851 C C . ARG A 1 29 ? 1.847 5.985 3.193 1.00 22.33 29 ARG A C 9
ATOM 4852 O O . ARG A 1 29 ? 0.693 5.877 3.610 1.00 70.02 29 ARG A O 9
ATOM 4873 N N . LEU A 1 30 ? 2.262 5.427 2.061 1.00 2.04 30 LEU A N 9
ATOM 4874 C CA . LEU A 1 30 ? 1.366 4.638 1.224 1.00 74.04 30 LEU A CA 9
ATOM 4875 C C . LEU A 1 30 ? 0.691 3.536 2.035 1.00 43.22 30 LEU A C 9
ATOM 4876 O O . LEU A 1 30 ? 1.006 3.332 3.208 1.00 44.44 30 LEU A O 9
ATOM 4892 N N . CYS A 1 31 ? -0.237 2.826 1.402 1.00 1.50 31 CYS A N 9
ATOM 4893 C CA . CYS A 1 31 ? -0.955 1.744 2.063 1.00 32.32 31 CYS A CA 9
ATOM 4894 C C . CYS A 1 31 ? -1.619 0.827 1.040 1.00 71.12 31 CYS A C 9
ATOM 4895 O O . CYS A 1 31 ? -2.286 1.291 0.115 1.00 74.23 31 CYS A O 9
ATOM 4902 N N . CYS A 1 32 ? -1.432 -0.477 1.213 1.00 65.24 32 CYS A N 9
ATOM 4903 C CA . CYS A 1 32 ? -2.011 -1.460 0.306 1.00 70.55 32 CYS A CA 9
ATOM 4904 C C . CYS A 1 32 ? -3.268 -2.082 0.908 1.00 63.11 32 CYS A C 9
ATOM 4905 O O . CYS A 1 32 ? -3.362 -2.264 2.122 1.00 61.21 32 CYS A O 9
ATOM 4912 N N . ARG A 1 33 ? -4.230 -2.406 0.051 1.00 53.33 33 ARG A N 9
ATOM 4913 C CA . ARG A 1 33 ? -5.481 -3.006 0.498 1.00 55.13 33 ARG A CA 9
ATOM 4914 C C . ARG A 1 33 ? -5.921 -4.117 -0.451 1.00 22.30 33 ARG A C 9
ATOM 4915 O O . ARG A 1 33 ? -5.188 -4.490 -1.367 1.00 72.44 33 ARG A O 9
ATOM 4936 N N . ARG A 1 34 ? -7.121 -4.642 -0.224 1.00 25.20 34 ARG A N 9
ATOM 4937 C CA . ARG A 1 34 ? -7.657 -5.712 -1.057 1.00 45.21 34 ARG A CA 9
ATOM 4938 C C . ARG A 1 34 ? -9.143 -5.921 -0.784 1.00 11.14 34 ARG A C 9
ATOM 4939 O O . ARG A 1 34 ? -9.676 -7.010 -0.997 1.00 12.02 34 ARG A O 9
ATOM 4960 N N . SER A 1 1 ? 1.097 0.182 1.097 1.00 51.40 1 SER A N 10
ATOM 4961 C CA . SER A 1 1 ? 2.127 -0.498 0.320 1.00 33.15 1 SER A CA 10
ATOM 4962 C C . SER A 1 1 ? 1.648 -0.761 -1.104 1.00 40.01 1 SER A C 10
ATOM 4963 O O . SER A 1 1 ? 2.330 -1.421 -1.889 1.00 40.40 1 SER A O 10
ATOM 4971 N N . CYS A 1 2 ? 0.470 -0.240 -1.431 1.00 62.13 2 CYS A N 10
ATOM 4972 C CA . CYS A 1 2 ? -0.102 -0.417 -2.760 1.00 73.53 2 CYS A CA 10
ATOM 4973 C C . CYS A 1 2 ? -0.811 0.853 -3.221 1.00 74.20 2 CYS A C 10
ATOM 4974 O O . CYS A 1 2 ? -0.443 1.451 -4.233 1.00 15.35 2 CYS A O 10
ATOM 4981 N N . THR A 1 3 ? -1.831 1.260 -2.471 1.00 72.14 3 THR A N 10
ATOM 4982 C CA . THR A 1 3 ? -2.593 2.458 -2.802 1.00 63.42 3 THR A CA 10
ATOM 4983 C C . THR A 1 3 ? -1.729 3.708 -2.683 1.00 55.41 3 THR A C 10
ATOM 4984 O O . THR A 1 3 ? -1.646 4.318 -1.617 1.00 1.43 3 THR A O 10
ATOM 4995 N N . CYS A 1 4 ? -1.089 4.086 -3.784 1.00 42.52 4 CYS A N 10
ATOM 4996 C CA . CYS A 1 4 ? -0.231 5.265 -3.804 1.00 14.41 4 CYS A CA 10
ATOM 4997 C C . CYS A 1 4 ? -1.053 6.539 -3.623 1.00 20.44 4 CYS A C 10
ATOM 4998 O O . CYS A 1 4 ? -1.484 7.155 -4.597 1.00 12.31 4 CYS A O 10
ATOM 5005 N N . ARG A 1 5 ? -1.265 6.926 -2.369 1.00 60.21 5 ARG A N 10
ATOM 5006 C CA . ARG A 1 5 ? -2.035 8.124 -2.060 1.00 12.44 5 ARG A CA 10
ATOM 5007 C C . ARG A 1 5 ? -1.352 8.943 -0.968 1.00 61.10 5 ARG A C 10
ATOM 5008 O O . ARG A 1 5 ? -0.409 8.477 -0.327 1.00 54.23 5 ARG A O 10
ATOM 5029 N N . ARG A 1 6 ? -1.833 10.164 -0.763 1.00 13.52 6 ARG A N 10
ATOM 5030 C CA . ARG A 1 6 ? -1.268 11.048 0.250 1.00 50.34 6 ARG A CA 10
ATOM 5031 C C . ARG A 1 6 ? -2.323 11.438 1.281 1.00 24.03 6 ARG A C 10
ATOM 5032 O O . ARG A 1 6 ? -3.088 12.379 1.076 1.00 74.05 6 ARG A O 10
ATOM 5053 N N . ALA A 1 7 ? -2.356 10.707 2.391 1.00 41.22 7 ALA A N 10
ATOM 5054 C CA . ALA A 1 7 ? -3.315 10.977 3.455 1.00 41.12 7 ALA A CA 10
ATOM 5055 C C . ALA A 1 7 ? -2.745 10.598 4.817 1.00 24.32 7 ALA A C 10
ATOM 5056 O O . ALA A 1 7 ? -1.631 10.082 4.912 1.00 20.33 7 ALA A O 10
ATOM 5063 N N . TRP A 1 8 ? -3.514 10.857 5.868 1.00 1.01 8 TRP A N 10
ATOM 5064 C CA . TRP A 1 8 ? -3.084 10.543 7.226 1.00 62.10 8 TRP A CA 10
ATOM 5065 C C . TRP A 1 8 ? -3.605 9.177 7.660 1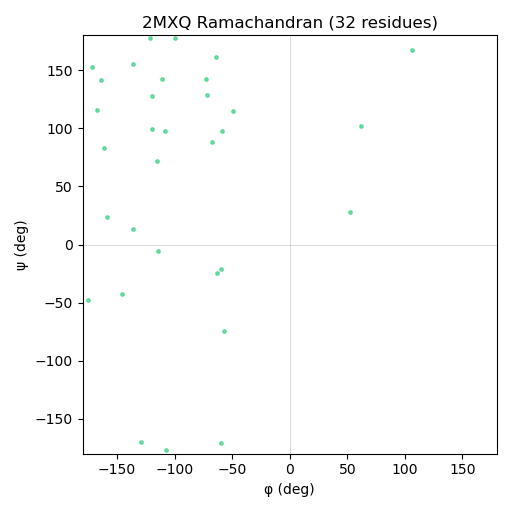.00 52.50 8 TRP A C 10
ATOM 5066 O O . TRP A 1 8 ? -3.039 8.541 8.549 1.00 13.13 8 TRP A O 10
ATOM 5087 N N . ILE A 1 9 ? -4.686 8.733 7.027 1.00 2.12 9 ILE A N 10
ATOM 5088 C CA . ILE A 1 9 ? -5.282 7.442 7.348 1.00 4.12 9 ILE A CA 10
ATOM 5089 C C . ILE A 1 9 ? -5.368 6.554 6.112 1.00 71.04 9 ILE A C 10
ATOM 5090 O O . ILE A 1 9 ? -5.002 6.966 5.011 1.00 43.24 9 ILE A O 10
ATOM 5106 N N . CYS A 1 10 ? -5.857 5.333 6.300 1.00 22.21 10 CYS A N 10
ATOM 5107 C CA . CYS A 1 10 ? -5.994 4.385 5.201 1.00 43.23 10 CYS A CA 10
ATOM 5108 C C . CYS A 1 10 ? -7.452 3.978 5.012 1.00 52.01 10 CYS A C 10
ATOM 5109 O O . CYS A 1 10 ? -8.286 4.190 5.893 1.00 45.11 10 CYS A O 10
ATOM 5116 N N . ARG A 1 11 ? -7.752 3.392 3.857 1.00 14.15 11 ARG A N 10
ATOM 5117 C CA . ARG A 1 11 ? -9.110 2.956 3.552 1.00 23.14 11 ARG A CA 10
ATOM 5118 C C . ARG A 1 11 ? -9.673 2.100 4.683 1.00 1.12 11 ARG A C 10
ATOM 5119 O O . ARG A 1 11 ? -10.509 2.557 5.463 1.00 24.32 11 ARG A O 10
ATOM 5140 N N . TRP A 1 12 ? -9.210 0.858 4.765 1.00 41.14 12 TRP A N 10
ATOM 5141 C CA . TRP A 1 12 ? -9.668 -0.062 5.800 1.00 40.23 12 TRP A CA 10
ATOM 5142 C C . TRP A 1 12 ? -8.877 -1.365 5.759 1.00 53.22 12 TRP A C 10
ATOM 5143 O O . TRP A 1 12 ? -8.664 -1.939 4.692 1.00 30.20 12 TRP A O 10
ATOM 5164 N N . GLY A 1 13 ? -8.444 -1.827 6.928 1.00 14.32 13 GLY A N 10
ATOM 5165 C CA . GLY A 1 13 ? -7.682 -3.059 7.003 1.00 70.24 13 GLY A CA 10
ATOM 5166 C C . GLY A 1 13 ? -6.506 -3.072 6.046 1.00 30.13 13 GLY A C 10
ATOM 5167 O O . GLY A 1 13 ? -6.207 -4.097 5.435 1.00 72.14 13 GLY A O 10
ATOM 5171 N N . GLU A 1 14 ? -5.838 -1.930 5.916 1.00 14.11 14 GLU A N 10
ATOM 5172 C CA . GLU A 1 14 ? -4.690 -1.814 5.025 1.00 71.42 14 GLU A CA 10
ATOM 5173 C C . GLU A 1 14 ? -3.406 -2.233 5.735 1.00 61.11 14 GLU A C 10
ATOM 5174 O O . GLU A 1 14 ? -3.304 -2.146 6.959 1.00 72.23 14 GLU A O 10
ATOM 5186 N N . ARG A 1 15 ? -2.428 -2.688 4.958 1.00 54.02 15 ARG A N 10
ATOM 5187 C CA . A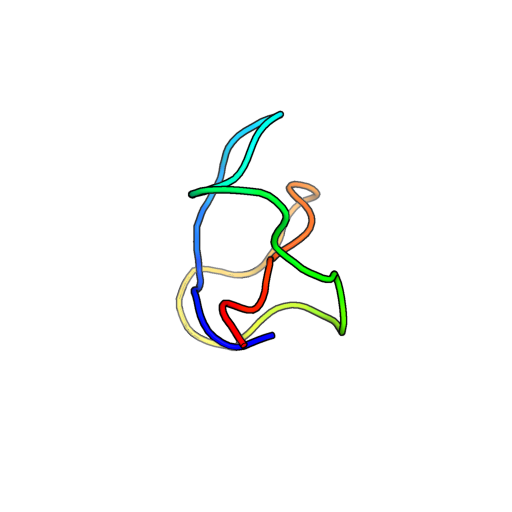RG A 1 15 ? -1.152 -3.122 5.512 1.00 65.05 15 ARG A CA 10
ATOM 5188 C C . ARG A 1 15 ? -0.316 -1.925 5.956 1.00 54.33 15 ARG A C 10
ATOM 5189 O O . ARG A 1 15 ? 0.127 -1.855 7.103 1.00 54.54 15 ARG A O 10
ATOM 5210 N N . HIS A 1 16 ? -0.105 -0.985 5.040 1.00 43.13 16 HIS A N 10
ATOM 5211 C CA . HIS A 1 16 ? 0.677 0.210 5.337 1.00 64.11 16 HIS A CA 10
ATOM 5212 C C . HIS A 1 16 ? 2.091 -0.161 5.774 1.00 22.02 16 HIS A C 10
ATOM 5213 O O . HIS A 1 16 ? 2.309 -0.583 6.910 1.00 65.44 16 HIS A O 10
ATOM 5227 N N . SER A 1 17 ? 3.048 -0.001 4.865 1.00 12.13 17 SER A N 10
ATOM 5228 C CA . SER A 1 17 ? 4.440 -0.323 5.156 1.00 71.43 17 SER A CA 10
ATOM 5229 C C . SER A 1 17 ? 5.340 0.048 3.981 1.00 0.23 17 SER A C 10
ATOM 5230 O O . SER A 1 17 ? 6.102 -0.779 3.483 1.00 40.15 17 SER A O 10
ATOM 5238 N N . GLY A 1 18 ? 5.245 1.300 3.544 1.00 4.51 18 GLY A N 10
ATOM 5239 C CA . GLY A 1 18 ? 6.056 1.761 2.432 1.00 53.12 18 GLY A CA 10
ATOM 5240 C C . GLY A 1 18 ? 5.280 2.648 1.478 1.00 63.23 18 GLY A C 10
ATOM 5241 O O . GLY A 1 18 ? 4.080 2.460 1.280 1.00 14.23 18 GLY A O 10
ATOM 5245 N N . LYS A 1 19 ? 5.967 3.618 0.885 1.00 52.54 19 LYS A N 10
ATOM 5246 C CA . LYS A 1 19 ? 5.336 4.539 -0.054 1.00 61.10 19 LYS A CA 10
ATOM 5247 C C . LYS A 1 19 ? 6.142 4.636 -1.345 1.00 42.43 19 LYS A C 10
ATOM 5248 O O . LYS A 1 19 ? 7.325 4.294 -1.379 1.00 35.05 19 LYS A O 10
ATOM 5267 N N . CYS A 1 20 ? 5.496 5.107 -2.407 1.00 32.41 20 CYS A N 10
ATOM 5268 C CA . CYS A 1 20 ? 6.152 5.250 -3.701 1.00 1.54 20 CYS A CA 10
ATOM 5269 C C . CYS A 1 20 ? 6.668 6.674 -3.894 1.00 31.43 20 CYS A C 10
ATOM 5270 O O . CYS A 1 20 ? 6.607 7.496 -2.979 1.00 51.12 20 CYS A O 10
ATOM 5277 N N . ILE A 1 21 ? 7.175 6.956 -5.089 1.00 11.11 21 ILE A N 10
ATOM 5278 C CA . ILE A 1 21 ? 7.700 8.279 -5.402 1.00 53.42 21 ILE A CA 10
ATOM 5279 C C . ILE A 1 21 ? 7.151 8.788 -6.731 1.00 13.23 21 ILE A C 10
ATOM 5280 O O . ILE A 1 21 ? 7.754 9.646 -7.376 1.00 13.24 21 ILE A O 10
ATOM 5296 N N . ASP A 1 22 ? 6.003 8.255 -7.133 1.00 75.21 22 ASP A N 10
ATOM 5297 C CA . ASP A 1 22 ? 5.370 8.657 -8.384 1.00 35.42 22 ASP A CA 10
ATOM 5298 C C . ASP A 1 22 ? 4.765 10.052 -8.263 1.00 44.22 22 ASP A C 10
ATOM 5299 O O . ASP A 1 22 ? 5.231 10.997 -8.900 1.00 21.13 22 ASP A O 10
ATOM 5308 N N . GLN A 1 23 ? 3.726 10.173 -7.444 1.00 31.32 23 GLN A N 10
ATOM 5309 C CA . GLN A 1 23 ? 3.057 11.453 -7.242 1.00 23.31 23 GLN A CA 10
ATOM 5310 C C . GLN A 1 23 ? 4.029 12.494 -6.697 1.00 40.42 23 GLN A C 10
ATOM 5311 O O . GLN A 1 23 ? 3.810 13.698 -6.839 1.00 61.31 23 GLN A O 10
ATOM 5325 N N . LYS A 1 24 ? 5.104 12.025 -6.073 1.00 33.51 24 LYS A N 10
ATOM 5326 C CA . LYS A 1 24 ? 6.111 12.914 -5.507 1.00 14.30 24 LYS A CA 10
ATOM 5327 C C . LYS A 1 24 ? 5.517 13.767 -4.390 1.00 62.00 24 LYS A C 10
ATOM 5328 O O . LYS A 1 24 ? 5.457 14.991 -4.496 1.00 12.22 24 LYS A O 10
ATOM 5347 N N . GLY A 1 25 ? 5.081 13.111 -3.319 1.00 2.14 25 GLY A N 10
ATOM 5348 C CA . GLY A 1 25 ? 4.500 13.826 -2.197 1.00 72.42 25 GLY A CA 10
ATOM 5349 C C . GLY A 1 25 ? 5.549 14.358 -1.242 1.00 45.52 25 GLY A C 10
ATOM 5350 O O . GLY A 1 25 ? 6.668 14.671 -1.650 1.00 21.30 25 GLY A O 10
ATOM 5354 N N . SER A 1 26 ? 5.188 14.464 0.033 1.00 42.44 26 SER A N 10
ATOM 5355 C CA . SER A 1 26 ? 6.106 14.969 1.048 1.00 74.24 26 SER A CA 10
ATOM 5356 C C . SER A 1 26 ? 6.873 13.825 1.703 1.00 60.50 26 SER A C 10
ATOM 5357 O O . SER A 1 26 ? 8.054 13.614 1.426 1.00 64.31 26 SER A O 10
ATOM 5365 N N . THR A 1 27 ? 6.193 13.087 2.575 1.00 33.11 27 THR A N 10
ATOM 5366 C CA . THR A 1 27 ? 6.809 11.965 3.272 1.00 73.33 27 THR A CA 10
ATOM 5367 C C . THR A 1 27 ? 5.753 11.013 3.823 1.00 11.42 27 THR A C 10
ATOM 5368 O O . THR A 1 27 ? 5.898 10.480 4.923 1.00 20.13 27 THR A O 10
ATOM 5379 N N . TYR A 1 28 ? 4.691 10.805 3.053 1.00 64.55 28 TYR A N 10
ATOM 5380 C CA . TYR A 1 28 ? 3.610 9.918 3.465 1.00 11.03 28 TYR A CA 10
ATOM 5381 C C . TYR A 1 28 ? 4.135 8.514 3.749 1.00 34.04 28 TYR A C 10
ATOM 5382 O O . TYR A 1 28 ? 5.340 8.269 3.706 1.00 44.24 28 TYR A O 10
ATOM 5400 N N . ARG A 1 29 ? 3.220 7.595 4.040 1.00 34.00 29 ARG A N 10
ATOM 5401 C CA . ARG A 1 29 ? 3.589 6.215 4.332 1.00 54.10 29 ARG A CA 10
ATOM 5402 C C . ARG A 1 29 ? 2.907 5.253 3.363 1.00 13.42 29 ARG A C 10
ATOM 5403 O O . ARG A 1 29 ? 3.388 4.143 3.132 1.00 54.20 29 ARG A O 10
ATOM 5424 N N . LEU A 1 30 ? 1.784 5.686 2.800 1.00 1.41 30 LEU A N 10
ATOM 5425 C CA . LEU A 1 30 ? 1.035 4.864 1.856 1.00 1.02 30 LEU A CA 10
ATOM 5426 C C . LEU A 1 30 ? 0.382 3.681 2.564 1.00 53.13 30 LEU A C 10
ATOM 5427 O O . LEU A 1 30 ? 0.763 3.323 3.678 1.00 20.24 30 LEU A O 10
ATOM 5443 N N . CYS A 1 31 ? -0.603 3.077 1.908 1.00 73.31 31 CYS A N 10
ATOM 5444 C CA . CYS A 1 31 ? -1.309 1.933 2.472 1.00 32.31 31 CYS A CA 10
ATOM 5445 C C . CYS A 1 31 ? -1.719 0.952 1.377 1.00 52.41 31 CYS A C 10
ATOM 5446 O O . CYS A 1 31 ? -2.062 1.355 0.265 1.00 61.43 31 CYS A O 10
ATOM 5453 N N . CYS A 1 32 ? -1.682 -0.336 1.700 1.00 61.13 32 CYS A N 10
ATOM 5454 C CA . CYS A 1 32 ? -2.049 -1.375 0.745 1.00 21.01 32 CYS A CA 10
ATOM 5455 C C . CYS A 1 32 ? -3.458 -1.893 1.020 1.00 24.30 32 CYS A C 10
ATOM 5456 O O . CYS A 1 32 ? -3.895 -1.952 2.169 1.00 31.12 32 CYS A O 10
ATOM 5463 N N . ARG A 1 33 ? -4.162 -2.268 -0.043 1.00 31.02 33 ARG A N 10
ATOM 5464 C CA . ARG A 1 33 ? -5.521 -2.780 0.083 1.00 32.44 33 ARG A CA 10
ATOM 5465 C C . ARG A 1 33 ? -5.815 -3.816 -0.998 1.00 45.34 33 ARG A C 10
ATOM 5466 O O . ARG A 1 33 ? -5.615 -3.560 -2.186 1.00 72.52 33 ARG A O 10
ATOM 5487 N N . ARG A 1 34 ? -6.288 -4.984 -0.579 1.00 32.42 34 ARG A N 10
ATOM 5488 C CA . ARG A 1 34 ? -6.607 -6.059 -1.511 1.00 52.34 34 ARG A CA 10
ATOM 5489 C C . ARG A 1 34 ? -7.828 -6.844 -1.040 1.00 2.43 34 ARG A C 10
ATOM 5490 O O . ARG A 1 34 ? -8.018 -7.053 0.158 1.00 13.24 34 ARG A O 10
#

GO terms:
  GO:0005543 phospholipid binding (F, IDA)
  GO:0042742 defense response to bacterium (P, IDA)

Foldseek 3Di:
DDAADDDDDDDPPWDFAAHDCDVNDDDGGDTHDD

Nearest PDB structures (foldseek):
  2mxq-assembly1_A  TM=8.158E-01  e=7.076E-04  Equus caballus
  2mxq-assembly1_A  TM=7.732E-01  e=1.477E-03  Equus caballus
  2mxq-assembly1_A  TM=9.233E-01  e=1.641E-04  Equus caballus
  2mxq-assembly1_A  TM=1.030E+00  e=1.710E-05  Equus caballus
  2mxq-assembly1_A  TM=8.967E-01  e=3.204E-04  Equus caballus

Radius of gyration: 8.39 Å; Cα contacts (8 Å, |Δi|>4): 66; chains: 1; bounding box: 16×20×17 Å